Protein AF-T0TXP0-F1 (afdb_monomer)

Mean predicted aligned error: 3.38 Å

Secondary structure (DSSP, 8-state):
-EE-S---GGGTEETTEEEE---B-----SSTTHHHHHHHHHHHHHH-TT-HHHHH-HHHHS-GGGGGGHHHHHHTTTS----B---SS-----HHHHHHHHHHSHHHHHHHHH-SS--TTT---THHHHHHHHHTT--EE--TTSEEEEEGGGGGGHHHHHT-TT--EEEEE--TT--HHHHHHHHHHHHHH--SPPTT--

pLDDT: mean 95.61, std 3.49, range [66.69, 98.44]

Foldseek 3Di:
DDQLADDDVVLQDDPNFGADQLFADAQDPPDLLSLQQVLLVVLVCVPQFDLVLCVVCVCQQCDCLAPPSSVRCVVCVPDTRRGGDDQPWDHRADPVLVVVCCVVVVVLVVVQVPDPDDDSNRHYDPVSRVVNCSSVNRHGHHHSQQAHEDELVVLVCVVVNSPDNNHRIYHHDYDPPDDVVSVVSNVVVCCVSPVDDDPVRD

Structure (mmCIF, N/CA/C/O backbone):
data_AF-T0TXP0-F1
#
_entry.id   AF-T0TXP0-F1
#
loop_
_atom_site.group_PDB
_atom_site.id
_atom_site.type_symbol
_atom_site.label_atom_id
_atom_site.label_alt_id
_atom_site.label_comp_id
_atom_site.label_asym_id
_atom_site.label_entity_id
_atom_site.label_seq_id
_atom_site.pdbx_PDB_ins_code
_atom_site.Cartn_x
_atom_site.Cartn_y
_atom_site.Cartn_z
_atom_site.occupancy
_atom_site.B_iso_or_equiv
_atom_site.auth_seq_id
_atom_site.auth_comp_id
_atom_site.auth_asym_id
_atom_site.auth_atom_id
_atom_site.pdbx_PDB_model_num
ATOM 1 N N . MET A 1 1 ? 3.645 -6.540 -11.505 1.00 88.25 1 MET A N 1
ATOM 2 C CA . MET A 1 1 ? 4.472 -6.287 -10.296 1.00 88.25 1 MET A CA 1
ATOM 3 C C . MET A 1 1 ? 5.549 -7.357 -10.229 1.00 88.25 1 MET A C 1
ATOM 5 O O . MET A 1 1 ? 5.265 -8.477 -10.617 1.00 88.25 1 MET A O 1
ATOM 9 N N . TYR A 1 2 ? 6.747 -7.028 -9.750 1.00 90.94 2 TYR A N 1
ATOM 10 C CA . TYR A 1 2 ? 7.938 -7.872 -9.836 1.00 90.94 2 TYR A CA 1
ATOM 11 C C . TYR A 1 2 ? 8.711 -7.878 -8.515 1.00 90.94 2 TYR A C 1
ATOM 13 O O . TYR A 1 2 ? 8.876 -6.832 -7.877 1.00 90.94 2 TYR A O 1
ATOM 21 N N . LEU A 1 3 ? 9.212 -9.054 -8.137 1.00 93.25 3 LEU A N 1
ATOM 22 C CA . LEU A 1 3 ? 10.261 -9.214 -7.134 1.00 93.25 3 LEU A CA 1
ATOM 23 C C . LEU A 1 3 ? 11.603 -9.062 -7.847 1.00 93.25 3 LEU A C 1
ATOM 25 O O . LEU A 1 3 ? 11.976 -9.907 -8.651 1.00 93.25 3 LEU A O 1
ATOM 29 N N . ILE A 1 4 ? 12.308 -7.963 -7.589 1.00 94.31 4 ILE A N 1
ATOM 30 C CA . ILE A 1 4 ? 13.554 -7.633 -8.297 1.00 94.31 4 ILE A CA 1
ATOM 31 C C . ILE A 1 4 ? 14.822 -7.960 -7.500 1.00 94.31 4 ILE A C 1
ATOM 33 O O . ILE A 1 4 ? 15.932 -7.821 -8.015 1.00 94.31 4 ILE A O 1
ATOM 37 N N . GLN A 1 5 ? 14.648 -8.392 -6.250 1.00 94.38 5 GLN A N 1
ATOM 38 C CA . GLN A 1 5 ? 15.678 -8.856 -5.321 1.00 94.38 5 GLN A CA 1
ATOM 39 C C . GLN A 1 5 ? 15.096 -9.977 -4.452 1.00 94.38 5 GLN A C 1
ATOM 41 O O . GLN A 1 5 ? 13.878 -10.029 -4.261 1.00 94.38 5 GLN A O 1
ATOM 46 N N . ASP A 1 6 ? 15.958 -10.796 -3.851 1.00 93.00 6 ASP A N 1
ATOM 47 C CA . ASP A 1 6 ? 15.528 -11.858 -2.940 1.00 93.00 6 ASP A CA 1
ATOM 48 C C . ASP A 1 6 ? 14.794 -11.306 -1.713 1.00 93.00 6 ASP A C 1
ATOM 50 O O . ASP A 1 6 ? 15.241 -10.370 -1.025 1.00 93.00 6 ASP A O 1
ATOM 54 N N . VAL A 1 7 ? 13.663 -11.935 -1.411 1.00 95.12 7 VAL A N 1
ATOM 55 C CA . VAL A 1 7 ? 12.810 -11.607 -0.271 1.00 95.12 7 VAL A CA 1
ATOM 56 C C . VAL A 1 7 ? 12.721 -12.770 0.707 1.00 95.12 7 VAL A C 1
ATOM 58 O O . VAL A 1 7 ? 12.840 -13.934 0.338 1.00 95.12 7 VAL A O 1
ATOM 61 N N . LYS A 1 8 ? 12.478 -12.440 1.972 1.00 95.56 8 LYS A N 1
ATOM 62 C CA . LYS A 1 8 ? 12.162 -13.382 3.047 1.00 95.56 8 LYS A CA 1
ATOM 63 C C . LYS A 1 8 ? 10.767 -13.073 3.596 1.00 95.56 8 LYS A C 1
ATOM 65 O O . LYS A 1 8 ? 10.332 -11.926 3.491 1.00 95.56 8 LYS A O 1
ATOM 70 N N . PRO A 1 9 ? 10.082 -14.030 4.244 1.00 95.25 9 PRO A N 1
ATOM 71 C CA . PRO A 1 9 ? 8.817 -13.757 4.933 1.00 95.25 9 PRO A CA 1
ATOM 72 C C . PRO A 1 9 ? 8.882 -12.525 5.858 1.00 95.25 9 PRO A C 1
ATOM 74 O O . PRO A 1 9 ? 7.975 -11.693 5.837 1.00 95.25 9 PRO A O 1
ATOM 77 N N . ASP A 1 10 ? 10.011 -12.333 6.549 1.00 95.81 10 ASP A N 1
ATOM 78 C CA . ASP A 1 10 ? 10.261 -11.214 7.472 1.00 95.81 10 ASP A CA 1
ATOM 79 C C . ASP A 1 10 ? 10.350 -9.822 6.816 1.00 95.81 10 ASP A C 1
ATOM 81 O O . ASP A 1 10 ? 10.250 -8.776 7.478 1.00 95.81 10 ASP A O 1
ATOM 85 N N . ASP A 1 11 ? 10.517 -9.781 5.490 1.00 95.75 11 ASP A N 1
ATOM 86 C CA . ASP A 1 11 ? 10.399 -8.544 4.721 1.00 95.75 11 ASP A CA 1
ATOM 87 C C . ASP A 1 11 ? 8.942 -8.052 4.656 1.00 95.75 11 ASP A C 1
ATOM 89 O O . ASP A 1 11 ? 8.703 -6.855 4.492 1.00 95.75 11 ASP A O 1
ATOM 93 N N . PHE A 1 12 ? 7.973 -8.953 4.840 1.00 97.12 12 PHE A N 1
ATOM 94 C CA . PHE A 1 12 ? 6.538 -8.681 4.750 1.00 97.12 12 PHE A CA 1
ATOM 95 C C . PHE A 1 12 ? 5.819 -8.780 6.097 1.00 97.12 12 PHE A C 1
ATOM 97 O O . PHE A 1 12 ? 4.892 -8.006 6.330 1.00 97.12 12 PHE A O 1
ATOM 104 N N . PHE A 1 13 ? 6.239 -9.684 6.986 1.00 97.81 13 PHE A N 1
ATOM 105 C CA . PHE A 1 13 ? 5.592 -9.937 8.276 1.00 97.81 13 PHE A CA 1
ATOM 106 C C . PHE A 1 13 ? 6.613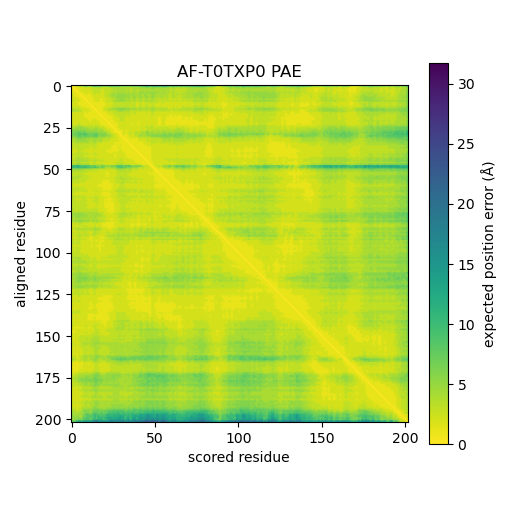 -10.080 9.403 1.00 97.81 13 PHE A C 1
ATOM 108 O O . PHE A 1 13 ? 7.579 -10.801 9.255 1.00 97.81 13 PHE A O 1
ATOM 115 N N . VAL A 1 14 ? 6.395 -9.457 10.558 1.00 96.75 14 VAL A N 1
ATOM 116 C CA . VAL A 1 14 ? 7.239 -9.647 11.752 1.00 96.75 14 VAL A CA 1
ATOM 117 C C . VAL A 1 14 ? 6.336 -10.015 12.915 1.00 96.75 14 VAL A C 1
ATOM 119 O O . VAL A 1 14 ? 5.387 -9.287 13.200 1.00 96.75 14 VAL A O 1
ATOM 122 N N . ASN A 1 15 ? 6.611 -11.146 13.571 1.00 95.19 15 ASN A N 1
ATOM 123 C CA . ASN A 1 15 ? 5.790 -11.684 14.666 1.00 95.19 15 ASN A CA 1
ATOM 124 C C . ASN A 1 15 ? 4.3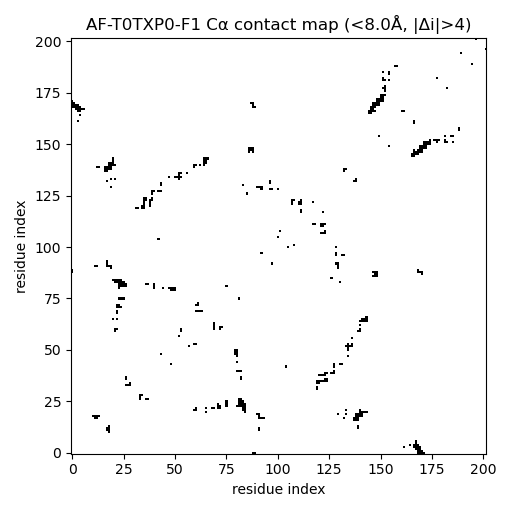02 -11.789 14.283 1.00 95.19 15 ASN A C 1
ATOM 126 O O . ASN A 1 15 ? 3.413 -11.378 15.024 1.00 95.19 15 ASN A O 1
ATOM 130 N N . GLY A 1 16 ? 4.037 -12.259 13.061 1.00 95.38 16 GLY A N 1
ATOM 131 C CA . GLY A 1 16 ? 2.687 -12.371 12.514 1.00 95.38 16 GLY A CA 1
ATOM 132 C C . GLY A 1 16 ? 2.027 -11.042 12.140 1.00 95.38 16 GLY A C 1
ATOM 133 O O . GLY A 1 16 ? 0.893 -11.077 11.680 1.00 95.38 16 GLY A O 1
ATOM 134 N N . GLN A 1 17 ? 2.686 -9.885 12.295 1.00 97.56 17 GLN A N 1
ATOM 135 C CA . GLN A 1 17 ? 2.148 -8.570 11.925 1.00 97.56 17 GLN A CA 1
ATOM 136 C C . GLN A 1 17 ? 2.669 -8.104 10.559 1.00 97.56 17 GLN A C 1
ATOM 138 O O . GLN A 1 17 ? 3.879 -8.156 10.334 1.00 97.56 17 GLN A O 1
ATOM 143 N N . PRO A 1 18 ? 1.809 -7.602 9.656 1.00 98.06 18 PRO A N 1
ATOM 144 C CA . PRO A 1 18 ? 2.228 -7.083 8.361 1.00 98.06 18 PRO A CA 1
ATOM 145 C C . PRO A 1 18 ? 3.106 -5.842 8.520 1.00 98.06 18 PRO A C 1
ATOM 147 O O . PRO A 1 18 ? 2.907 -5.009 9.410 1.00 98.06 18 PRO A O 1
ATOM 150 N N . ARG A 1 19 ? 4.063 -5.681 7.610 1.00 97.62 19 ARG A N 1
ATOM 151 C CA . ARG A 1 19 ? 4.905 -4.491 7.524 1.00 97.62 19 ARG A CA 1
ATOM 152 C C . ARG A 1 19 ? 4.277 -3.478 6.580 1.00 97.62 19 ARG A C 1
ATOM 154 O O . ARG A 1 19 ? 4.268 -3.681 5.370 1.00 97.62 19 ARG A O 1
ATOM 161 N N . LEU A 1 20 ? 3.796 -2.363 7.123 1.00 97.88 20 LEU A N 1
ATOM 162 C CA . LEU A 1 20 ? 3.030 -1.354 6.382 1.00 97.88 20 LEU A CA 1
ATOM 163 C C . LEU A 1 20 ? 3.625 0.049 6.536 1.00 97.88 20 LEU A C 1
ATOM 165 O O . LEU A 1 20 ? 4.375 0.331 7.472 1.00 97.88 20 LEU A O 1
ATOM 169 N N . LEU A 1 21 ? 3.293 0.933 5.595 1.00 97.69 21 LEU A N 1
ATOM 170 C CA . LEU A 1 21 ? 3.553 2.366 5.709 1.00 97.69 21 LEU A CA 1
ATOM 171 C C . LEU A 1 21 ? 2.323 3.033 6.329 1.00 97.69 21 LEU A C 1
ATOM 173 O O . LEU A 1 21 ? 1.339 3.277 5.638 1.00 97.69 21 LEU A O 1
ATOM 177 N N . ALA A 1 22 ? 2.380 3.349 7.621 1.00 97.88 22 ALA A N 1
ATOM 178 C CA . ALA A 1 22 ? 1.335 4.128 8.283 1.00 97.88 22 ALA A CA 1
ATOM 179 C C . ALA A 1 22 ? 1.527 5.624 8.006 1.00 97.88 22 ALA A C 1
ATOM 181 O O . ALA A 1 22 ? 1.926 6.390 8.883 1.00 97.88 22 ALA A O 1
ATOM 182 N N . VAL A 1 23 ? 1.316 6.014 6.748 1.00 98.19 23 VAL A N 1
ATOM 183 C CA . VAL A 1 23 ? 1.457 7.386 6.253 1.00 98.19 23 VAL A CA 1
ATOM 184 C C . VAL A 1 23 ? 0.094 7.874 5.782 1.00 98.19 23 VAL A C 1
ATOM 186 O O . VAL A 1 23 ? -0.426 7.351 4.799 1.00 98.19 23 VAL A O 1
ATOM 189 N N . TYR A 1 24 ? -0.470 8.869 6.459 1.00 98.00 24 TYR A N 1
ATOM 190 C CA . TYR A 1 24 ? -1.709 9.512 6.045 1.00 98.00 24 TYR A CA 1
ATOM 191 C C . TYR A 1 24 ? -1.539 10.239 4.715 1.00 98.00 24 TYR A C 1
ATOM 193 O O . TYR A 1 24 ? -0.471 10.764 4.388 1.00 98.00 24 TYR A O 1
ATOM 201 N N . GLU A 1 25 ? -2.634 10.306 3.975 1.00 96.69 25 GLU A N 1
ATOM 202 C CA . GLU A 1 25 ? -2.745 11.044 2.727 1.00 96.69 25 GLU A CA 1
ATOM 203 C C . GLU A 1 25 ? -4.065 11.810 2.721 1.00 96.69 25 GLU A C 1
ATOM 205 O O . GLU A 1 25 ? -5.079 11.306 3.209 1.00 96.69 25 GLU A O 1
ATOM 210 N N . ALA A 1 26 ? -4.058 13.027 2.182 1.00 95.31 26 ALA A N 1
ATOM 211 C CA . ALA A 1 26 ? -5.294 13.731 1.873 1.00 95.31 26 ALA A CA 1
ATOM 212 C C . ALA A 1 26 ? -5.832 13.202 0.540 1.00 95.31 26 ALA A C 1
ATOM 214 O O . ALA A 1 26 ? -5.109 13.193 -0.458 1.00 95.31 26 ALA A O 1
ATOM 215 N N . LEU A 1 27 ? -7.088 12.755 0.507 1.00 94.19 27 LEU A N 1
ATOM 216 C CA . LEU A 1 27 ? -7.698 12.312 -0.743 1.00 94.19 27 LEU A CA 1
ATOM 217 C C . LEU A 1 27 ? -7.879 13.492 -1.699 1.00 94.19 27 LEU A C 1
ATOM 219 O O . LEU A 1 27 ? -8.533 14.480 -1.375 1.00 94.19 27 LEU A O 1
ATOM 223 N N . VAL A 1 28 ? -7.305 13.355 -2.894 1.00 93.94 28 VAL A N 1
ATOM 224 C CA . VAL A 1 28 ? -7.416 14.326 -3.984 1.00 93.94 28 VAL A CA 1
ATOM 225 C C . VAL A 1 28 ? -8.243 13.699 -5.115 1.00 93.94 28 VAL A C 1
ATOM 227 O O . VAL A 1 28 ? -7.938 12.575 -5.535 1.00 93.94 28 VAL A O 1
ATOM 230 N N . PRO A 1 29 ? -9.282 14.379 -5.632 1.00 93.38 29 PRO A N 1
ATOM 231 C CA . PRO A 1 29 ? -10.162 13.848 -6.673 1.00 93.38 29 PRO A CA 1
ATOM 232 C C . PRO A 1 29 ? -9.541 13.999 -8.073 1.00 93.38 29 PRO A C 1
ATOM 234 O O . PRO A 1 29 ? -10.039 14.739 -8.912 1.00 93.38 29 PRO A O 1
ATOM 237 N N . TRP A 1 30 ? -8.425 13.316 -8.330 1.00 90.62 30 TRP A N 1
ATOM 238 C CA . TRP A 1 30 ? -7.725 13.367 -9.623 1.00 90.62 30 TRP A CA 1
ATOM 239 C C . TRP A 1 30 ? -8.323 12.428 -10.683 1.00 90.62 30 TRP A C 1
ATOM 241 O O . TRP A 1 30 ? -8.025 12.570 -11.865 1.00 90.62 30 TRP A O 1
ATOM 251 N N . SER A 1 31 ? -9.157 11.464 -10.288 1.00 91.94 31 SER A N 1
ATOM 252 C CA . SER A 1 31 ? -9.937 10.629 -11.209 1.00 91.94 31 SER A CA 1
ATOM 253 C C . SER A 1 31 ? -11.150 10.016 -10.508 1.00 91.94 31 SER A C 1
ATOM 255 O O . SER A 1 31 ? -11.244 10.034 -9.278 1.00 91.94 31 SER A O 1
ATOM 257 N N . SER A 1 32 ? -12.044 9.380 -11.273 1.00 93.12 32 SER A N 1
ATOM 258 C CA . SER A 1 32 ? -13.122 8.548 -10.715 1.00 93.12 32 SER A CA 1
ATOM 259 C C . SER A 1 32 ? -12.596 7.459 -9.778 1.00 93.12 32 SER A C 1
ATOM 261 O O . SER A 1 32 ? -13.277 7.097 -8.823 1.00 93.12 32 SER A O 1
ATOM 263 N N . PHE A 1 33 ? -11.366 6.974 -9.988 1.00 92.81 33 PHE A N 1
ATOM 264 C CA . PHE A 1 33 ? -10.753 5.972 -9.119 1.00 92.81 33 PHE A CA 1
ATOM 265 C C . PHE A 1 33 ? -10.512 6.487 -7.695 1.00 92.81 33 PHE A C 1
ATOM 267 O O . PHE A 1 33 ? -10.592 5.701 -6.753 1.00 92.81 33 PHE A O 1
ATOM 274 N N . SER A 1 34 ? -10.307 7.796 -7.501 1.00 94.75 34 SER A N 1
ATOM 275 C CA . SER A 1 34 ? -10.179 8.382 -6.160 1.00 94.75 34 SER A CA 1
ATOM 276 C C . SER A 1 34 ? -11.407 8.127 -5.278 1.00 94.75 34 SER A C 1
ATOM 278 O O . SER A 1 34 ? -11.262 8.054 -4.059 1.00 94.75 34 SER A O 1
ATOM 280 N N . LYS A 1 35 ? -12.597 7.933 -5.868 1.00 96.62 35 LYS A N 1
ATOM 281 C CA . LYS A 1 35 ? -13.819 7.591 -5.124 1.00 96.62 35 LYS A CA 1
ATOM 282 C C . LYS A 1 35 ? -13.714 6.237 -4.416 1.00 96.62 35 LYS A C 1
ATOM 284 O O . LYS A 1 35 ? -14.143 6.114 -3.283 1.00 96.62 35 LYS A O 1
ATOM 289 N N . VAL A 1 36 ? -13.025 5.261 -5.003 1.00 97.06 36 VAL A N 1
ATOM 290 C CA . VAL A 1 36 ? -12.810 3.940 -4.378 1.00 97.06 36 VAL A CA 1
ATOM 291 C C . VAL A 1 36 ? -11.989 4.075 -3.093 1.00 97.06 36 VAL A C 1
ATOM 293 O O . VAL A 1 36 ? -12.243 3.403 -2.095 1.00 97.06 36 VAL A O 1
ATOM 296 N N . TYR A 1 37 ? -11.001 4.974 -3.083 1.00 97.19 37 TYR A N 1
ATOM 297 C CA . TYR A 1 37 ? -10.257 5.273 -1.861 1.00 97.19 37 TYR A CA 1
ATOM 298 C C . TYR A 1 37 ? -11.115 5.996 -0.825 1.00 97.19 37 TYR A C 1
ATOM 300 O O . TYR A 1 37 ? -10.956 5.736 0.365 1.00 97.19 37 TYR A O 1
ATOM 308 N N . PHE A 1 38 ? -12.026 6.867 -1.263 1.00 97.25 38 PHE A N 1
ATOM 309 C CA . PHE A 1 38 ? -13.004 7.491 -0.378 1.00 97.25 38 PHE A CA 1
ATOM 310 C C . PHE A 1 38 ? -13.926 6.446 0.265 1.00 97.25 38 PHE A C 1
ATOM 312 O O . PHE A 1 38 ? -14.016 6.425 1.488 1.00 97.25 38 PHE A O 1
ATOM 319 N N . ASN A 1 39 ? -14.484 5.514 -0.514 1.00 98.00 39 ASN A N 1
ATOM 320 C CA . ASN A 1 39 ? -15.336 4.426 -0.014 1.00 98.00 39 ASN A CA 1
ATOM 321 C C . ASN A 1 39 ? -14.603 3.579 1.043 1.00 98.00 39 ASN A C 1
ATOM 323 O O . ASN A 1 39 ? -15.145 3.275 2.104 1.00 98.00 39 ASN A O 1
ATOM 327 N N . ASN A 1 40 ? -13.322 3.260 0.813 1.00 98.06 40 ASN A N 1
ATOM 328 C CA . ASN A 1 40 ? -12.498 2.586 1.823 1.00 98.06 40 ASN A CA 1
ATOM 329 C C . ASN A 1 40 ? -12.386 3.404 3.123 1.00 98.06 40 ASN A C 1
ATOM 331 O O . ASN A 1 40 ? -12.458 2.849 4.218 1.00 98.06 40 ASN A O 1
ATOM 335 N N . VAL A 1 41 ? -12.152 4.716 3.021 1.00 97.12 41 VAL A N 1
ATOM 336 C CA . VAL A 1 41 ? -12.022 5.594 4.194 1.00 97.12 41 VAL A CA 1
ATOM 337 C C . VAL A 1 41 ? -13.356 5.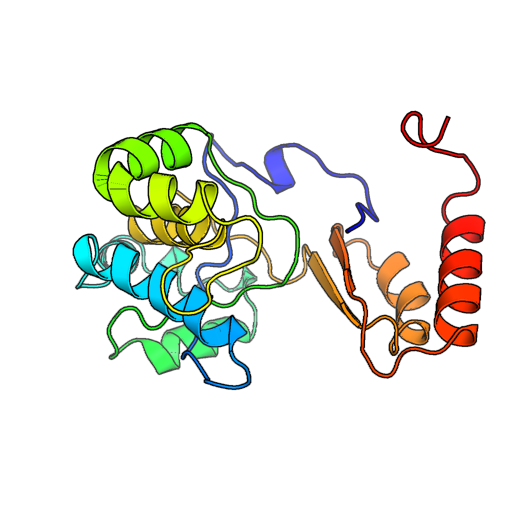741 4.920 1.00 97.12 41 VAL A C 1
ATOM 339 O O . VAL A 1 41 ? -13.356 5.774 6.146 1.00 97.12 41 VAL A O 1
ATOM 342 N N . GLU A 1 42 ? -14.478 5.765 4.206 1.00 96.94 42 GLU A N 1
ATOM 343 C CA . GLU A 1 42 ? -15.817 5.795 4.794 1.00 96.94 42 GLU A CA 1
ATOM 344 C C . GLU A 1 42 ? -16.085 4.549 5.646 1.00 96.94 42 GLU A C 1
ATOM 346 O O . GLU A 1 42 ? -16.468 4.671 6.812 1.00 96.94 42 GLU A O 1
ATOM 351 N N . VAL A 1 43 ? -15.796 3.352 5.118 1.00 97.69 43 VAL A N 1
ATOM 352 C CA . VAL A 1 43 ? -15.855 2.101 5.894 1.00 97.69 43 VAL A CA 1
ATOM 353 C C . VAL A 1 43 ? -14.961 2.202 7.127 1.00 97.69 43 VAL A C 1
ATOM 355 O O . VAL A 1 43 ? -15.407 1.975 8.246 1.00 97.69 43 VAL A O 1
ATOM 358 N N . LEU A 1 44 ? -13.704 2.605 6.949 1.00 97.00 44 LEU A N 1
ATOM 359 C CA . LEU A 1 44 ? -12.748 2.720 8.047 1.00 97.00 44 LEU A CA 1
ATOM 360 C C . LEU A 1 44 ? -13.214 3.707 9.133 1.00 97.00 44 LEU A C 1
ATOM 362 O O . LEU A 1 44 ? -13.030 3.455 10.324 1.00 97.00 44 LEU A O 1
ATOM 366 N N . TYR A 1 45 ? -13.835 4.821 8.740 1.00 95.31 45 TYR A N 1
ATOM 367 C CA . TYR A 1 45 ? -14.285 5.867 9.654 1.00 95.31 45 TYR A CA 1
ATOM 368 C C . TYR A 1 45 ? -15.410 5.401 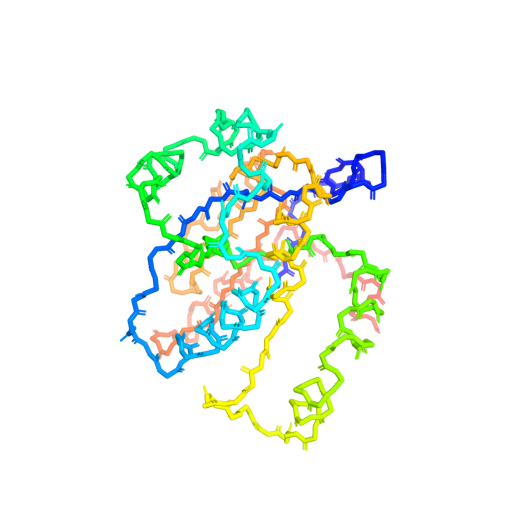10.584 1.00 95.31 45 TYR A C 1
ATOM 370 O O . TYR A 1 45 ? -15.437 5.820 11.745 1.00 95.31 45 TYR A O 1
ATOM 378 N N . ARG A 1 46 ? -16.277 4.487 10.118 1.00 95.75 46 ARG A N 1
ATOM 379 C CA . ARG A 1 46 ? -17.333 3.860 10.936 1.00 95.75 46 ARG A CA 1
ATOM 380 C C . ARG A 1 46 ? -16.773 3.105 12.147 1.00 95.75 46 ARG A C 1
ATOM 382 O O . ARG A 1 46 ? -17.424 3.064 13.187 1.00 95.75 46 ARG A O 1
ATOM 389 N N . HIS A 1 47 ? -15.543 2.596 12.048 1.00 96.75 47 HIS A N 1
ATOM 390 C CA . HIS A 1 47 ? -14.890 1.805 13.101 1.00 96.75 47 HIS A CA 1
ATOM 391 C C . HIS A 1 47 ? -13.776 2.562 13.848 1.00 96.75 47 HIS A C 1
ATOM 393 O O . HIS A 1 47 ? -13.501 2.269 15.012 1.00 96.75 47 HIS A O 1
ATOM 399 N N . PHE A 1 48 ? -13.143 3.568 13.224 1.00 95.56 48 PHE A N 1
ATOM 400 C CA . PHE A 1 48 ? -11.935 4.228 13.751 1.00 95.56 48 PHE A CA 1
ATOM 401 C C . PHE A 1 48 ? -11.969 5.767 13.714 1.00 95.56 48 PHE A C 1
ATOM 403 O O . PHE A 1 48 ? -11.011 6.425 13.320 1.00 95.56 48 PHE A O 1
ATOM 410 N N . SER A 1 49 ? -13.019 6.411 14.211 1.00 85.62 49 SER A N 1
ATOM 411 C CA . SER A 1 49 ? -13.213 7.870 14.066 1.00 85.62 49 SER A CA 1
ATOM 412 C C . SER A 1 49 ? -12.184 8.805 14.748 1.00 85.62 49 SER A C 1
ATOM 414 O O . SER A 1 49 ? -12.273 10.029 14.609 1.00 85.62 49 SER A O 1
ATOM 416 N N . ASN A 1 50 ? -11.207 8.294 15.510 1.00 89.69 50 ASN A N 1
ATOM 417 C CA . ASN A 1 50 ? -10.396 9.099 16.443 1.00 89.69 50 ASN A CA 1
ATOM 418 C C . ASN A 1 50 ? -8.874 8.853 16.419 1.00 89.69 50 ASN A C 1
ATOM 420 O O . ASN A 1 50 ? -8.194 9.280 17.363 1.00 89.69 50 ASN A O 1
ATOM 424 N N . LYS A 1 51 ? -8.331 8.194 15.379 1.00 94.00 51 LYS A N 1
ATOM 425 C CA . LYS A 1 51 ? -6.890 7.863 15.255 1.00 94.00 51 LYS A CA 1
ATOM 426 C C . LYS A 1 51 ? -6.327 7.198 16.521 1.00 94.00 51 LYS A C 1
ATOM 428 O O . LYS A 1 51 ? -5.260 7.560 17.026 1.00 94.00 51 LYS A O 1
ATOM 433 N N . LYS A 1 52 ? -7.084 6.257 17.098 1.00 96.25 52 LYS A N 1
ATOM 434 C CA . LYS A 1 52 ? -6.744 5.609 18.376 1.00 96.25 52 LYS A CA 1
ATOM 435 C C . LYS A 1 52 ? -5.393 4.891 18.291 1.00 96.25 52 LYS A C 1
ATOM 437 O O . LYS A 1 52 ? -4.582 5.054 19.200 1.00 96.25 52 LYS A O 1
ATOM 442 N N . ALA A 1 53 ? -5.121 4.191 17.187 1.00 97.38 53 ALA A N 1
ATOM 443 C CA . ALA A 1 53 ? -3.842 3.518 16.966 1.00 97.38 53 ALA A CA 1
ATOM 444 C C . ALA A 1 53 ? -2.650 4.481 17.010 1.00 97.38 53 ALA A C 1
ATOM 446 O O . ALA A 1 53 ? -1.650 4.185 17.662 1.00 97.38 53 ALA A O 1
ATOM 447 N N . LEU A 1 54 ? -2.764 5.660 16.389 1.00 97.38 54 LEU A N 1
ATOM 448 C CA . LEU A 1 54 ? -1.701 6.664 16.443 1.00 97.38 54 LEU A CA 1
ATOM 449 C C . LEU A 1 54 ? -1.450 7.146 17.868 1.00 97.38 54 LEU A C 1
ATOM 451 O O . LEU A 1 54 ? -0.297 7.225 18.281 1.00 97.38 54 LEU A O 1
ATOM 455 N N . LYS A 1 55 ? -2.510 7.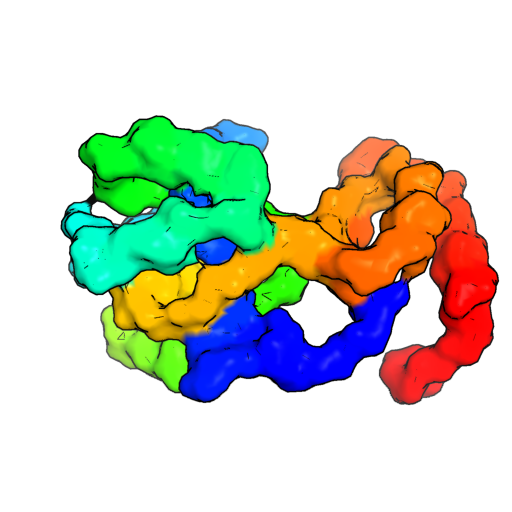432 18.632 1.00 96.00 55 LYS A N 1
ATOM 456 C CA . LYS A 1 55 ? -2.383 7.877 20.030 1.00 96.00 55 LYS A CA 1
ATOM 457 C C . LYS A 1 55 ? -1.736 6.809 20.916 1.00 96.00 55 LYS A C 1
ATOM 459 O O . LYS A 1 55 ? -0.944 7.140 21.789 1.00 96.00 55 LYS A O 1
ATOM 464 N N . GLN A 1 56 ? -2.051 5.537 20.678 1.00 97.75 56 GLN A N 1
ATOM 465 C CA . GLN A 1 56 ? -1.500 4.406 21.429 1.00 97.75 56 GLN A CA 1
ATOM 466 C C . GLN A 1 56 ? -0.083 4.018 20.995 1.00 97.75 56 GLN A C 1
ATOM 468 O O . GLN A 1 56 ? 0.642 3.370 21.745 1.00 97.75 56 GLN A O 1
ATOM 473 N N . SER A 1 57 ? 0.321 4.335 19.766 1.00 97.81 57 SER A N 1
ATOM 474 C CA . SER A 1 57 ? 1.609 3.910 19.207 1.00 97.81 57 SER A CA 1
ATOM 475 C C . SER A 1 57 ? 2.211 4.972 18.280 1.00 97.81 57 SER A C 1
ATOM 477 O O . SER A 1 57 ? 2.465 4.693 17.104 1.00 97.81 57 SER A O 1
ATOM 479 N N . PRO A 1 58 ? 2.506 6.186 18.786 1.00 97.75 58 PRO A N 1
ATOM 480 C CA . PRO A 1 58 ? 2.930 7.315 17.955 1.00 97.75 58 PRO A CA 1
ATOM 481 C C . PRO A 1 58 ? 4.214 7.020 17.170 1.00 97.75 58 PRO A C 1
ATOM 483 O O . PRO A 1 58 ? 4.314 7.370 15.997 1.00 97.75 58 PRO A O 1
ATOM 486 N N . PHE A 1 59 ? 5.163 6.281 17.750 1.00 98.06 59 PHE A N 1
ATOM 487 C CA . PHE A 1 59 ? 6.422 5.915 17.088 1.00 98.06 59 PHE A CA 1
ATOM 488 C C . PHE A 1 59 ? 6.257 4.975 15.879 1.00 98.06 59 PHE A C 1
ATOM 490 O O . PHE A 1 59 ? 7.172 4.855 15.056 1.00 98.06 59 PHE A O 1
ATOM 497 N N . LYS A 1 60 ? 5.094 4.320 15.727 1.00 98.25 60 LYS A N 1
ATOM 498 C CA . LYS A 1 60 ? 4.769 3.577 14.501 1.00 98.25 60 LYS A CA 1
ATOM 499 C C . LYS A 1 60 ? 4.328 4.497 13.361 1.00 98.25 60 LYS A C 1
ATOM 501 O O . LYS A 1 60 ? 4.549 4.156 12.203 1.00 98.25 60 LYS A O 1
ATOM 506 N N . PHE A 1 61 ? 3.743 5.654 13.663 1.00 98.38 61 PHE A N 1
ATOM 507 C CA . PHE A 1 61 ? 3.284 6.629 12.668 1.00 98.38 61 PHE A CA 1
ATOM 508 C C . PHE A 1 61 ? 4.375 7.667 12.365 1.00 98.38 61 PHE A C 1
ATOM 510 O O . PHE A 1 61 ? 4.626 7.994 11.209 1.00 98.38 61 PHE A O 1
ATOM 517 N N . PHE A 1 62 ? 5.117 8.128 13.368 1.00 98.12 62 PHE A N 1
ATOM 518 C CA . PHE A 1 62 ? 6.243 9.052 13.198 1.00 98.12 62 PHE A CA 1
ATOM 519 C C . PHE A 1 62 ? 7.569 8.288 13.090 1.00 98.12 62 PHE A C 1
ATOM 521 O O . PHE A 1 62 ? 8.472 8.444 13.908 1.00 98.12 62 PHE A O 1
ATOM 528 N N . ASN A 1 63 ? 7.667 7.403 12.092 1.00 98.12 63 ASN A N 1
ATOM 529 C CA . ASN A 1 63 ? 8.799 6.492 11.946 1.00 98.12 63 ASN A CA 1
ATOM 530 C C . ASN A 1 63 ? 9.778 6.930 10.846 1.00 98.12 63 ASN A C 1
ATOM 532 O O . ASN A 1 63 ? 9.399 7.077 9.683 1.00 98.12 63 ASN A O 1
ATOM 536 N N . PHE A 1 64 ? 11.069 7.039 11.172 1.00 97.44 64 PHE A N 1
ATOM 537 C CA . PHE A 1 64 ? 12.112 7.454 10.223 1.00 97.44 64 PHE A CA 1
ATOM 538 C C . PHE A 1 64 ? 12.217 6.554 8.977 1.00 97.44 64 PHE A C 1
ATOM 540 O O . PHE A 1 64 ? 12.665 7.010 7.923 1.00 97.44 64 PHE A O 1
ATOM 547 N N . LYS A 1 65 ? 11.768 5.289 9.048 1.00 97.12 65 LYS A N 1
ATOM 548 C CA . LYS A 1 65 ? 11.755 4.363 7.900 1.00 97.12 65 LYS A CA 1
ATOM 549 C C . LYS A 1 65 ? 10.876 4.855 6.743 1.00 97.12 65 LYS A C 1
ATOM 551 O O . LYS A 1 65 ? 11.094 4.435 5.600 1.00 97.12 65 LYS A O 1
ATOM 556 N N . TYR A 1 66 ? 9.928 5.756 7.009 1.00 98.00 66 TYR A N 1
ATOM 557 C CA . TYR A 1 66 ? 9.085 6.392 5.993 1.00 98.00 66 TYR A CA 1
ATOM 558 C C . TYR A 1 66 ? 9.807 7.551 5.273 1.00 98.00 66 TYR A C 1
ATOM 560 O O . TYR A 1 66 ? 9.361 8.014 4.221 1.00 98.00 66 TYR A O 1
ATOM 568 N N . GLY A 1 67 ? 10.962 8.003 5.779 1.00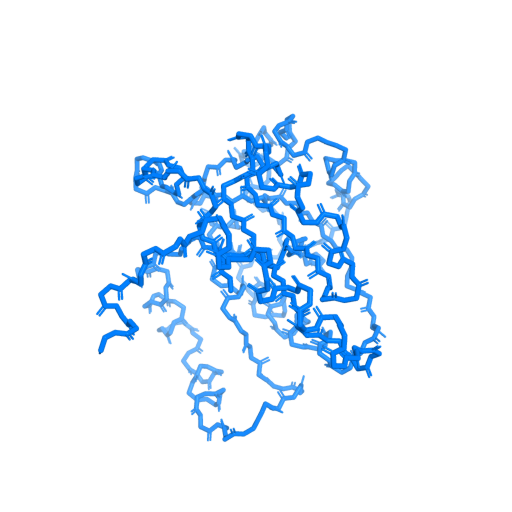 97.12 67 GLY A N 1
ATOM 569 C CA . GLY A 1 67 ? 11.707 9.152 5.261 1.00 97.12 67 GLY A CA 1
ATOM 570 C C . GLY A 1 67 ? 10.860 10.427 5.252 1.00 97.12 67 GLY A C 1
ATOM 571 O O . GLY A 1 67 ? 10.070 10.655 6.161 1.00 97.12 67 GLY A O 1
ATOM 572 N N . GLN A 1 68 ? 10.966 11.234 4.192 1.00 97.06 68 GLN A N 1
ATOM 573 C CA . GLN A 1 68 ? 10.206 12.490 4.064 1.00 97.06 68 GLN A CA 1
ATOM 574 C C . GLN A 1 68 ? 8.675 12.328 4.116 1.00 97.06 68 GLN A C 1
ATOM 576 O O . GLN A 1 68 ? 7.970 13.304 4.339 1.00 97.06 68 GLN A O 1
ATOM 581 N N . LEU A 1 69 ? 8.144 11.111 3.938 1.00 97.62 69 LEU A N 1
ATOM 582 C CA . LEU A 1 69 ? 6.705 10.863 4.043 1.00 97.62 69 LEU A CA 1
ATOM 583 C C . LEU A 1 69 ? 6.172 11.068 5.470 1.00 97.62 69 LEU A C 1
ATOM 585 O O . LEU A 1 69 ? 4.987 11.339 5.623 1.00 97.62 69 LEU A O 1
ATOM 589 N N . VAL A 1 70 ? 7.030 11.028 6.502 1.00 97.88 70 VAL A N 1
ATOM 590 C CA . VAL A 1 70 ? 6.638 11.384 7.882 1.00 97.88 70 VAL A CA 1
ATOM 591 C C . VAL A 1 70 ? 6.047 12.793 7.957 1.00 97.88 70 VAL A C 1
ATOM 593 O O . VAL A 1 70 ? 5.150 13.029 8.762 1.00 97.88 70 VAL A O 1
ATOM 596 N N . LEU A 1 71 ? 6.486 13.716 7.093 1.00 97.88 71 LEU A N 1
ATOM 597 C CA . LEU A 1 71 ? 5.951 15.078 7.058 1.00 97.88 71 LEU A CA 1
ATOM 598 C C . LEU A 1 71 ? 4.443 15.092 6.785 1.00 97.88 71 LEU A C 1
ATOM 600 O O . LEU A 1 71 ? 3.740 15.916 7.359 1.00 97.88 71 LEU A O 1
ATOM 604 N N . LYS A 1 72 ? 3.918 14.139 6.001 1.00 97.75 72 LYS A N 1
ATOM 605 C CA . LYS A 1 72 ? 2.469 14.010 5.784 1.00 97.75 72 LYS A CA 1
ATOM 606 C C . LYS A 1 72 ? 1.727 13.690 7.074 1.00 97.75 72 LYS A C 1
ATOM 608 O O . LYS A 1 72 ? 0.662 14.243 7.307 1.00 97.75 72 LYS A O 1
ATOM 613 N N . ASN A 1 73 ? 2.304 12.855 7.938 1.00 97.88 73 ASN A N 1
ATOM 614 C CA . ASN A 1 73 ? 1.703 12.529 9.230 1.00 97.88 73 ASN A CA 1
ATOM 615 C C . ASN A 1 73 ? 1.700 13.716 10.183 1.00 97.88 73 ASN A C 1
ATOM 617 O O . ASN A 1 73 ? 0.736 13.875 10.921 1.00 97.88 73 ASN A O 1
ATOM 621 N N . ILE A 1 74 ? 2.757 14.532 10.161 1.00 97.44 74 ILE A N 1
ATOM 622 C CA . ILE A 1 74 ? 2.840 15.762 10.957 1.00 97.44 74 ILE A CA 1
ATOM 623 C C . ILE A 1 74 ? 1.790 16.754 10.474 1.00 97.44 74 ILE A C 1
ATOM 625 O O . ILE A 1 74 ? 1.003 17.244 11.277 1.00 97.44 74 ILE A O 1
ATOM 629 N N . LEU A 1 75 ? 1.748 16.998 9.161 1.00 97.38 75 LEU A N 1
ATOM 630 C CA . LEU A 1 75 ? 0.772 17.893 8.559 1.00 97.38 75 LEU A CA 1
ATOM 631 C C . LEU A 1 75 ? -0.634 17.399 8.863 1.00 97.38 75 LEU A C 1
ATOM 633 O O . LEU A 1 75 ? -1.382 18.122 9.479 1.00 97.38 75 LEU A O 1
ATOM 637 N N . LEU A 1 76 ? -0.978 16.148 8.570 1.00 96.94 76 LEU A N 1
ATOM 638 C CA . LEU A 1 76 ? -2.337 15.632 8.744 1.00 96.94 76 LEU A CA 1
ATOM 639 C C . LEU A 1 76 ? -2.688 15.253 10.192 1.00 96.94 76 LEU A C 1
ATOM 641 O O . LEU A 1 76 ? -3.774 14.723 10.429 1.00 96.94 76 LEU A O 1
ATOM 645 N N . PHE A 1 77 ? -1.815 15.504 11.174 1.00 95.50 77 PHE A N 1
ATOM 646 C CA . PHE A 1 77 ? -2.039 15.111 12.568 1.00 95.50 77 PHE A CA 1
ATOM 647 C C . PHE A 1 77 ? -3.343 15.681 13.165 1.00 95.50 77 PHE A C 1
ATOM 649 O O . PHE A 1 77 ? -4.099 14.880 13.722 1.00 95.50 77 PHE A O 1
ATOM 656 N N . PRO A 1 78 ? -3.679 16.981 12.994 1.00 94.81 78 PRO A N 1
ATOM 657 C CA . PRO A 1 78 ? -4.926 17.560 13.514 1.00 94.81 78 PRO A CA 1
ATOM 658 C C . PRO A 1 78 ? -6.211 17.001 12.890 1.00 94.81 78 PRO A C 1
ATOM 660 O O . PRO A 1 78 ? -7.279 17.080 13.493 1.00 94.81 78 PRO A O 1
ATOM 663 N N . TRP A 1 79 ? -6.131 16.448 11.678 1.00 94.75 79 TRP A N 1
ATOM 664 C CA . TRP A 1 79 ? -7.298 15.947 10.962 1.00 94.75 79 TRP A CA 1
ATOM 665 C C . TRP A 1 79 ? -7.754 14.588 11.499 1.00 94.75 79 TRP A C 1
ATOM 667 O O . TRP A 1 79 ? -7.025 13.870 12.189 1.00 94.75 79 TRP A O 1
ATOM 677 N N . LYS A 1 80 ? -8.968 14.186 11.120 1.00 93.75 80 LYS A N 1
ATOM 678 C CA . LYS A 1 80 ? -9.418 12.794 11.227 1.00 93.75 80 LYS A CA 1
ATOM 679 C C . LYS A 1 80 ? -8.652 11.893 10.248 1.00 93.75 80 LYS A C 1
ATOM 681 O O . LYS A 1 80 ? -7.687 12.330 9.623 1.00 93.75 80 LYS A O 1
ATOM 686 N N . ILE A 1 81 ? -9.000 10.610 10.168 1.00 94.88 81 ILE A N 1
ATOM 687 C CA . ILE A 1 81 ? -8.402 9.730 9.159 1.00 94.88 81 ILE A CA 1
ATOM 688 C C . ILE A 1 81 ? -8.844 10.227 7.784 1.00 94.88 81 ILE A C 1
ATOM 690 O O . ILE A 1 81 ? -10.033 10.239 7.488 1.00 94.88 81 ILE A O 1
ATOM 694 N N . THR A 1 82 ? -7.888 10.677 6.976 1.00 93.88 82 THR A N 1
ATOM 695 C CA . THR A 1 82 ? -8.149 11.257 5.652 1.00 93.88 82 THR A CA 1
ATOM 696 C C . THR A 1 82 ? -7.915 10.273 4.514 1.00 93.88 82 THR A C 1
ATOM 698 O O . THR A 1 82 ? -8.256 10.589 3.384 1.00 93.88 82 THR A O 1
ATOM 701 N N . GLY A 1 83 ? -7.318 9.114 4.798 1.00 95.81 83 GLY A N 1
ATOM 702 C CA . GLY A 1 83 ? -6.767 8.199 3.804 1.00 95.81 83 GLY A CA 1
ATOM 703 C C . GLY A 1 83 ? -5.293 7.914 4.066 1.00 95.81 83 GLY A C 1
ATOM 704 O O . GLY A 1 83 ? -4.709 8.401 5.037 1.00 95.81 83 GLY A O 1
ATOM 705 N N . TYR A 1 84 ? -4.696 7.105 3.197 1.00 97.38 84 TYR A N 1
ATOM 706 C CA . TYR A 1 84 ? -3.339 6.596 3.361 1.00 97.38 84 TYR A CA 1
ATOM 707 C C . TYR A 1 84 ? -2.573 6.609 2.043 1.00 97.38 84 TYR A C 1
ATOM 709 O O . TYR A 1 84 ? -3.131 6.391 0.967 1.00 97.38 84 TYR A O 1
ATOM 717 N N . TYR A 1 85 ? -1.268 6.842 2.146 1.00 96.56 85 TYR A N 1
ATOM 718 C CA . TYR A 1 85 ? -0.352 6.805 1.019 1.00 96.56 85 TYR A CA 1
ATOM 719 C C . TYR A 1 85 ? -0.219 5.371 0.498 1.00 96.56 85 TYR A C 1
ATOM 721 O O . TYR A 1 85 ? 0.342 4.496 1.163 1.00 96.56 85 TYR A O 1
ATOM 729 N N . ASN A 1 86 ? -0.690 5.146 -0.727 1.00 94.00 86 ASN A N 1
ATOM 730 C CA . ASN A 1 86 ? -0.556 3.868 -1.413 1.00 94.00 86 ASN A CA 1
ATOM 731 C C . ASN A 1 86 ? 0.665 3.903 -2.331 1.00 94.00 86 ASN A C 1
ATOM 733 O O . ASN A 1 86 ? 0.710 4.640 -3.313 1.00 94.00 86 ASN A O 1
ATOM 737 N N . GLN A 1 87 ? 1.654 3.057 -2.049 1.00 91.75 87 GLN A N 1
ATOM 738 C CA . GLN A 1 87 ? 2.881 2.992 -2.846 1.00 91.75 87 GLN A CA 1
ATOM 739 C C . GLN A 1 87 ? 2.690 2.323 -4.226 1.00 91.75 87 GLN A C 1
ATOM 741 O O . GLN A 1 87 ? 3.622 2.302 -5.029 1.00 91.75 87 GLN A O 1
ATOM 746 N N . HIS A 1 88 ? 1.495 1.789 -4.512 1.00 92.50 88 HIS A N 1
ATOM 747 C CA . HIS A 1 88 ? 1.200 0.992 -5.709 1.00 92.50 88 HIS A CA 1
ATOM 748 C C . HIS A 1 88 ? 2.168 -0.192 -5.884 1.00 92.50 88 HIS A C 1
ATOM 750 O O . HIS A 1 88 ? 2.677 -0.461 -6.967 1.00 92.50 88 HIS A O 1
ATOM 756 N N . THR A 1 89 ? 2.434 -0.904 -4.789 1.00 92.69 89 THR A N 1
ATOM 757 C CA . THR A 1 89 ? 3.254 -2.126 -4.723 1.00 92.69 89 THR A CA 1
ATOM 758 C C . THR A 1 89 ? 2.476 -3.227 -3.996 1.00 92.69 89 THR A C 1
ATOM 760 O O . THR A 1 89 ? 1.466 -2.905 -3.364 1.00 92.69 89 THR A O 1
ATOM 763 N N . PRO A 1 90 ? 2.925 -4.500 -4.026 1.00 90.75 90 PRO A N 1
ATOM 764 C CA . PRO A 1 90 ? 2.306 -5.549 -3.221 1.00 90.75 90 PRO A CA 1
ATOM 765 C C . PRO A 1 90 ? 2.247 -5.148 -1.745 1.00 90.75 90 PRO A C 1
ATOM 767 O O . PRO A 1 90 ? 3.206 -4.575 -1.217 1.00 90.75 90 PRO A O 1
ATOM 770 N N . VAL A 1 91 ? 1.129 -5.450 -1.088 1.00 91.81 91 VAL A N 1
ATOM 771 C CA . VAL A 1 91 ? 0.889 -5.113 0.318 1.00 91.81 91 VAL A CA 1
ATOM 772 C C . VAL A 1 91 ? 0.627 -6.379 1.140 1.00 91.81 91 VAL A C 1
ATOM 774 O O . VAL A 1 91 ? -0.194 -7.204 0.736 1.00 91.81 91 VAL A O 1
ATOM 777 N N . PRO A 1 92 ? 1.308 -6.570 2.285 1.00 95.38 92 PRO A N 1
ATOM 778 C CA . PRO A 1 92 ? 1.062 -7.715 3.152 1.00 95.38 92 PRO A CA 1
ATOM 779 C C . PRO A 1 92 ? -0.273 -7.565 3.889 1.00 95.38 92 PRO A C 1
ATOM 781 O O . PRO A 1 92 ? -0.525 -6.571 4.575 1.00 95.38 92 PRO A O 1
ATOM 784 N N . ILE A 1 93 ? -1.134 -8.571 3.754 1.00 95.31 93 ILE A N 1
ATOM 785 C CA . ILE A 1 93 ? -2.472 -8.606 4.348 1.00 95.31 93 ILE A CA 1
ATOM 786 C C . ILE A 1 93 ? -2.669 -9.949 5.048 1.00 95.31 93 ILE A C 1
ATOM 788 O O . ILE A 1 93 ? -2.316 -10.997 4.504 1.00 95.31 93 ILE A O 1
ATOM 792 N N . LYS A 1 94 ? -3.257 -9.934 6.249 1.00 97.50 94 LYS A N 1
ATOM 793 C CA . LYS A 1 94 ? -3.684 -11.160 6.926 1.00 97.50 94 LYS A CA 1
ATOM 794 C C . LYS A 1 94 ? -5.034 -11.630 6.397 1.00 97.50 94 LYS A C 1
ATOM 796 O O . LYS A 1 94 ? -5.983 -10.852 6.302 1.00 97.50 94 LYS A O 1
ATOM 801 N N . LYS A 1 95 ? -5.159 -12.942 6.179 1.00 97.19 95 LYS A N 1
ATOM 802 C CA . LYS A 1 95 ? -6.455 -13.582 5.899 1.00 97.19 95 LYS A CA 1
ATOM 803 C C . LYS A 1 95 ? -7.464 -13.342 7.027 1.00 97.19 95 LYS A C 1
ATOM 805 O O . LYS A 1 95 ? -8.631 -13.117 6.746 1.00 97.19 95 LYS A O 1
ATOM 810 N N . SER A 1 96 ? -7.009 -13.316 8.283 1.00 98.00 96 SER A N 1
ATOM 811 C CA . SER A 1 96 ? -7.862 -13.016 9.440 1.00 98.00 96 SER A CA 1
ATOM 812 C C . SER A 1 96 ? -8.478 -11.616 9.374 1.00 98.00 96 SER A C 1
ATOM 814 O O . SER A 1 96 ? -9.633 -11.457 9.747 1.00 98.00 96 SER A O 1
ATOM 816 N N . THR A 1 97 ? -7.749 -10.620 8.854 1.00 98.06 97 THR A N 1
ATOM 817 C CA . THR A 1 97 ? -8.290 -9.272 8.624 1.00 98.06 97 THR A CA 1
ATOM 818 C C . THR A 1 97 ? -9.390 -9.311 7.573 1.00 98.06 97 THR A C 1
ATOM 820 O O . THR A 1 97 ? -10.451 -8.750 7.798 1.00 98.06 97 THR A O 1
ATOM 823 N N . LEU A 1 98 ? -9.173 -10.002 6.449 1.00 97.81 98 LEU A N 1
ATOM 824 C CA . LEU A 1 98 ? -10.203 -10.139 5.417 1.00 97.81 98 LEU A CA 1
ATOM 825 C C . LEU A 1 98 ? -11.464 -10.821 5.959 1.00 97.81 98 LEU A C 1
ATOM 827 O O . LEU A 1 98 ? -12.550 -10.299 5.758 1.00 97.81 98 LEU A O 1
ATOM 831 N N . ILE A 1 99 ? -11.316 -11.940 6.676 1.00 98.44 99 ILE A N 1
ATOM 832 C CA . ILE A 1 99 ? -12.446 -12.663 7.282 1.00 98.44 99 ILE A CA 1
ATOM 833 C C . ILE A 1 99 ? -13.199 -11.760 8.262 1.00 98.44 99 ILE A C 1
ATOM 835 O O . ILE A 1 99 ? -14.422 -11.702 8.236 1.00 98.44 99 ILE A O 1
ATOM 839 N N . HIS A 1 100 ? -12.473 -11.031 9.111 1.00 98.31 100 HIS A N 1
ATOM 840 C CA . HIS A 1 100 ? -13.094 -10.116 10.057 1.00 98.31 100 HIS A CA 1
ATOM 841 C C . HIS A 1 100 ? -13.902 -9.027 9.345 1.00 98.31 100 HIS A C 1
ATOM 843 O O . HIS A 1 100 ? -15.065 -8.835 9.682 1.00 98.31 100 HIS A O 1
ATOM 849 N N . LEU A 1 101 ? -13.314 -8.364 8.342 1.00 97.88 101 LEU A N 1
ATOM 850 C CA . LEU A 1 101 ? -13.979 -7.294 7.595 1.00 97.88 101 LEU A CA 1
ATOM 851 C C . LEU A 1 101 ? -15.164 -7.806 6.788 1.00 97.88 101 LEU A C 1
ATOM 853 O O . LEU A 1 101 ? -16.194 -7.148 6.773 1.00 97.88 101 LEU A O 1
ATOM 857 N N . TRP A 1 102 ? -15.041 -8.986 6.180 1.00 97.88 102 TRP A N 1
ATOM 858 C CA . TRP A 1 102 ? -16.161 -9.636 5.510 1.00 97.88 102 TRP A CA 1
ATOM 859 C C . TRP A 1 102 ? -17.341 -9.820 6.465 1.00 97.88 102 TRP A C 1
ATOM 861 O O . TRP A 1 102 ? -18.468 -9.551 6.089 1.00 97.88 102 TRP A O 1
ATOM 871 N N . ASN A 1 103 ? -17.091 -10.217 7.713 1.00 98.12 103 ASN A N 1
ATOM 872 C CA . ASN A 1 103 ? -18.163 -10.448 8.680 1.00 98.12 103 ASN A CA 1
ATOM 873 C C . ASN A 1 103 ? -18.779 -9.153 9.234 1.00 98.12 103 ASN A C 1
ATOM 875 O O . ASN A 1 103 ? -19.959 -9.147 9.566 1.00 98.12 103 ASN A O 1
ATOM 879 N N . VAL A 1 104 ? -17.999 -8.074 9.391 1.00 98.06 104 VAL A N 1
ATOM 880 C CA . VAL A 1 104 ? -18.514 -6.807 9.957 1.00 98.06 104 VAL A CA 1
ATOM 881 C C . VAL A 1 104 ? -19.062 -5.838 8.907 1.00 98.06 104 VAL A C 1
ATOM 883 O O . VAL A 1 104 ? -19.773 -4.903 9.258 1.00 98.06 104 VAL A O 1
ATOM 886 N N . GLU A 1 105 ? -18.723 -6.041 7.635 1.00 97.94 105 GLU A N 1
ATOM 887 C CA . GLU A 1 105 ? -19.073 -5.179 6.499 1.00 97.94 105 GLU A CA 1
ATOM 888 C C . GLU A 1 105 ? -19.542 -6.025 5.299 1.00 97.94 105 GLU A C 1
ATOM 890 O O . GLU A 1 105 ? -19.229 -5.725 4.147 1.00 97.94 105 GLU A O 1
ATOM 895 N N . GLU A 1 106 ? -20.266 -7.120 5.556 1.00 98.06 106 GLU A N 1
ATOM 896 C CA . GLU A 1 106 ? -20.625 -8.121 4.538 1.00 98.06 106 GLU A CA 1
ATOM 897 C C . GLU A 1 106 ? -21.290 -7.501 3.308 1.00 98.06 106 GLU A C 1
ATOM 899 O O . GLU A 1 106 ? -20.878 -7.780 2.181 1.00 98.06 106 GLU A O 1
ATOM 904 N N . ASP A 1 107 ? -22.256 -6.606 3.517 1.00 97.94 107 ASP A N 1
ATOM 905 C CA . ASP A 1 107 ? -23.046 -6.004 2.443 1.00 97.94 107 ASP A CA 1
ATOM 906 C C . ASP A 1 107 ? -22.173 -5.340 1.370 1.00 97.94 107 ASP A C 1
ATOM 908 O O . ASP A 1 107 ? -22.359 -5.596 0.177 1.00 97.94 107 ASP A O 1
ATOM 912 N N . ILE A 1 108 ? -21.169 -4.545 1.765 1.00 97.62 108 ILE A N 1
ATOM 913 C CA . ILE A 1 108 ? -20.304 -3.837 0.809 1.00 97.62 108 ILE A CA 1
ATOM 914 C C . ILE A 1 108 ? -19.318 -4.785 0.112 1.00 97.62 108 ILE A C 1
ATOM 916 O O . ILE A 1 108 ? -19.001 -4.589 -1.065 1.00 97.62 108 ILE A O 1
ATOM 920 N N . PHE A 1 109 ? -18.873 -5.854 0.783 1.00 97.94 109 PHE A N 1
ATOM 921 C CA . PHE A 1 109 ? -18.045 -6.899 0.171 1.00 97.94 109 PHE A CA 1
ATOM 922 C C . PHE A 1 109 ? -18.841 -7.737 -0.841 1.00 97.94 109 PHE A C 1
ATOM 924 O O . PHE A 1 109 ? -18.372 -7.988 -1.958 1.00 97.94 109 PHE A O 1
ATOM 931 N N . VAL A 1 110 ? -20.065 -8.132 -0.489 1.00 98.00 110 VAL A N 1
ATOM 932 C CA . VAL A 1 110 ? -20.988 -8.856 -1.372 1.00 98.00 110 VAL A CA 1
ATOM 933 C C . VAL A 1 110 ? -21.384 -7.986 -2.563 1.00 98.00 110 VAL A C 1
ATOM 935 O O . VAL A 1 110 ? -21.391 -8.467 -3.693 1.00 98.00 110 VAL A O 1
ATOM 938 N N . GLN A 1 111 ? -21.675 -6.703 -2.348 1.00 97.50 111 GLN A N 1
ATOM 939 C CA . GLN A 1 111 ? -21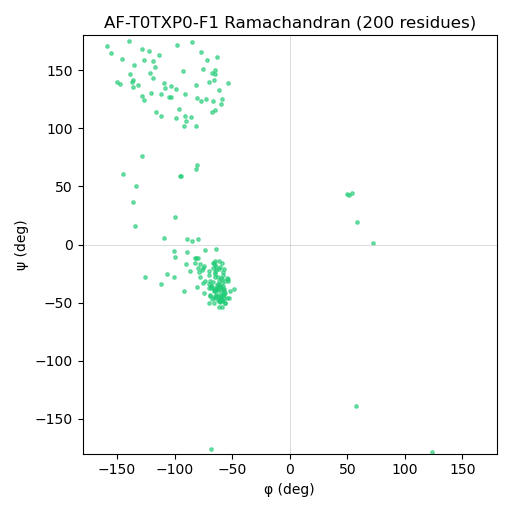.974 -5.768 -3.430 1.00 97.50 111 GLN A CA 1
ATOM 940 C C . GLN A 1 111 ? -20.783 -5.619 -4.382 1.00 97.50 111 GLN A C 1
ATOM 942 O O . GLN A 1 111 ? -20.926 -5.872 -5.576 1.00 97.50 111 GLN A O 1
ATOM 947 N N . THR A 1 112 ? -19.599 -5.297 -3.849 1.00 97.62 112 THR A N 1
ATOM 948 C CA . THR A 1 112 ? -18.374 -5.119 -4.649 1.00 97.62 112 THR A CA 1
ATOM 949 C C . THR A 1 112 ? -18.048 -6.375 -5.465 1.00 97.62 112 THR A C 1
ATOM 951 O O . THR A 1 112 ? -17.659 -6.284 -6.625 1.00 97.62 112 THR A O 1
ATOM 954 N N . SER A 1 113 ? -18.231 -7.571 -4.891 1.00 96.75 113 SER A N 1
ATOM 955 C CA . SER A 1 113 ? -17.928 -8.840 -5.574 1.00 96.75 113 SER A CA 1
ATOM 956 C C . SER A 1 113 ? -18.940 -9.245 -6.654 1.00 96.75 113 SER A C 1
ATOM 958 O O . SER A 1 113 ? -18.605 -10.056 -7.518 1.00 96.75 113 SER A O 1
ATOM 960 N N . LYS A 1 114 ? -20.155 -8.679 -6.653 1.00 97.19 114 LYS A N 1
ATOM 961 C CA . LYS A 1 114 ? -21.167 -8.909 -7.702 1.00 97.19 114 LYS A CA 1
ATOM 962 C C . LYS A 1 114 ? -20.913 -8.087 -8.966 1.00 97.19 114 LYS A C 1
ATOM 964 O O . LYS A 1 114 ? -21.438 -8.423 -10.031 1.00 97.19 114 LYS A O 1
ATOM 969 N N . HIS A 1 115 ? -20.138 -7.011 -8.873 1.00 97.12 115 HIS A N 1
ATOM 970 C CA . HIS A 1 115 ? -19.883 -6.129 -10.001 1.00 97.12 115 HIS A CA 1
ATOM 971 C C . HIS A 1 115 ? -18.867 -6.734 -10.980 1.00 97.12 115 HIS A C 1
ATOM 973 O O . HIS A 1 115 ? -17.733 -7.050 -10.630 1.00 97.12 115 HIS A O 1
ATOM 979 N N . LYS A 1 116 ? -19.272 -6.871 -12.252 1.00 96.19 116 LYS A N 1
ATOM 980 C CA . LYS A 1 116 ? -18.381 -7.328 -13.338 1.00 96.19 116 LYS A CA 1
ATOM 981 C C . LYS A 1 116 ? -17.329 -6.279 -13.702 1.00 96.19 116 LYS A C 1
ATOM 983 O O . LYS A 1 116 ? -16.192 -6.617 -14.014 1.00 96.19 116 LYS A O 1
ATOM 988 N N . PHE A 1 117 ? -17.735 -5.013 -13.677 1.00 96.12 117 PHE A N 1
ATOM 989 C CA . PHE A 1 117 ? -16.879 -3.848 -13.863 1.00 96.12 117 PHE A CA 1
ATOM 990 C C . PHE A 1 117 ? -16.987 -2.975 -12.628 1.00 96.12 117 PHE A C 1
ATOM 992 O O . PHE A 1 117 ? -18.052 -2.909 -12.025 1.00 96.12 117 PHE A O 1
ATOM 999 N N . ARG A 1 118 ? -15.898 -2.294 -12.283 1.00 94.62 118 ARG A N 1
ATOM 1000 C CA . ARG A 1 118 ? -15.827 -1.490 -11.067 1.00 94.62 118 ARG A CA 1
ATOM 1001 C C . ARG A 1 118 ? -16.899 -0.397 -11.039 1.00 94.62 118 ARG A C 1
ATOM 1003 O O . ARG A 1 118 ? -16.911 0.457 -11.926 1.00 94.62 118 ARG A O 1
ATOM 1010 N N . ASP A 1 119 ? -17.702 -0.369 -9.981 1.00 97.19 119 ASP A N 1
ATOM 1011 C CA . ASP A 1 119 ? -18.552 0.767 -9.638 1.00 97.19 119 ASP A CA 1
ATOM 1012 C C . ASP A 1 119 ? -17.784 1.722 -8.720 1.00 97.19 119 ASP A C 1
ATOM 1014 O O . ASP A 1 119 ? -17.566 1.471 -7.537 1.00 97.19 119 ASP A O 1
ATOM 1018 N N . TYR A 1 120 ? -17.371 2.863 -9.266 1.00 96.88 120 TYR A N 1
ATOM 1019 C CA . TYR A 1 120 ? -16.609 3.859 -8.519 1.00 96.88 120 TYR A CA 1
ATOM 1020 C C . TYR A 1 120 ? -17.374 4.486 -7.346 1.00 96.88 120 TYR A C 1
ATOM 1022 O O . TYR A 1 120 ? -16.736 5.070 -6.475 1.00 96.88 120 TYR A O 1
ATOM 1030 N N . ASN A 1 121 ? -18.706 4.419 -7.318 1.00 95.44 121 ASN A N 1
ATOM 1031 C CA . ASN A 1 121 ? -19.499 5.051 -6.265 1.00 95.44 121 ASN A CA 1
ATOM 1032 C C . ASN A 1 121 ? -19.680 4.152 -5.040 1.00 95.44 121 ASN A C 1
ATOM 1034 O O . ASN A 1 121 ? -19.929 4.677 -3.963 1.00 95.44 121 ASN A O 1
ATOM 1038 N N . THR A 1 122 ? -19.546 2.833 -5.190 1.00 95.75 122 THR A N 1
ATOM 1039 C CA . THR A 1 122 ? -19.827 1.882 -4.102 1.00 95.75 122 THR A CA 1
ATOM 1040 C C . THR A 1 122 ? -18.674 0.938 -3.808 1.00 95.75 122 THR A C 1
ATOM 1042 O O . THR A 1 122 ? -18.534 0.486 -2.675 1.00 95.75 122 THR A O 1
ATOM 1045 N N . ASP A 1 123 ? -17.837 0.628 -4.800 1.00 98.25 123 ASP A N 1
ATOM 1046 C CA . ASP A 1 123 ? -16.832 -0.413 -4.632 1.00 98.25 123 ASP A CA 1
ATOM 1047 C C . ASP A 1 123 ? -15.733 0.009 -3.666 1.00 98.25 123 ASP A C 1
ATOM 1049 O O . ASP A 1 123 ? -15.216 1.133 -3.703 1.00 98.25 123 ASP A O 1
ATOM 1053 N N . ILE A 1 124 ? -15.327 -0.961 -2.855 1.00 98.06 124 ILE A N 1
ATOM 1054 C CA . ILE A 1 124 ? -14.116 -0.918 -2.040 1.00 98.06 124 ILE A CA 1
ATOM 1055 C C . ILE A 1 124 ? -12.980 -1.668 -2.734 1.00 98.06 124 ILE A C 1
ATOM 1057 O O . ILE A 1 124 ? -13.157 -2.351 -3.745 1.00 98.06 124 ILE A O 1
ATOM 1061 N N . ASN A 1 125 ? -11.767 -1.564 -2.194 1.00 96.56 125 ASN A N 1
ATOM 1062 C CA . ASN A 1 125 ? -10.649 -2.377 -2.663 1.00 96.56 125 ASN A CA 1
ATOM 1063 C C . ASN A 1 125 ? -9.768 -2.897 -1.521 1.00 96.56 125 ASN A C 1
ATOM 1065 O O . ASN A 1 125 ? -9.920 -2.542 -0.353 1.00 96.56 125 ASN A O 1
ATOM 1069 N N . HIS A 1 126 ? -8.793 -3.729 -1.886 1.00 95.31 126 HIS A N 1
ATOM 1070 C CA . HIS A 1 126 ? -7.891 -4.399 -0.951 1.00 95.31 126 HIS A CA 1
ATOM 1071 C C . HIS A 1 126 ? -7.103 -3.459 -0.017 1.00 95.31 126 HIS A C 1
ATOM 1073 O O . HIS A 1 126 ? -6.673 -3.905 1.046 1.00 95.31 126 HIS A O 1
ATOM 1079 N N . TYR A 1 127 ? -6.925 -2.172 -0.351 1.00 97.56 127 TYR A N 1
ATOM 1080 C CA . TYR A 1 127 ? -6.253 -1.229 0.547 1.00 97.56 127 TYR A CA 1
ATOM 1081 C C . TYR A 1 127 ? -7.025 -0.993 1.846 1.00 97.56 127 TYR A C 1
ATOM 1083 O O . TYR A 1 127 ? -6.393 -0.715 2.865 1.00 97.56 127 TYR A O 1
ATOM 1091 N N . LEU A 1 128 ? -8.350 -1.189 1.855 1.00 98.19 128 LEU A N 1
ATOM 1092 C CA . LEU A 1 128 ? -9.152 -1.164 3.079 1.00 98.19 128 LEU A CA 1
ATOM 1093 C C . LEU A 1 128 ? -8.575 -2.104 4.152 1.00 98.19 128 LEU A C 1
ATOM 1095 O O . LEU A 1 128 ? -8.477 -1.729 5.318 1.00 98.19 128 LEU A O 1
ATOM 1099 N N . LEU A 1 129 ? -8.104 -3.289 3.750 1.00 98.19 129 LEU A N 1
ATOM 1100 C CA . LEU A 1 129 ? -7.499 -4.274 4.651 1.00 98.19 129 LEU A CA 1
ATOM 1101 C C . LEU A 1 129 ? -6.182 -3.752 5.250 1.00 98.19 129 LEU A C 1
ATOM 1103 O O . LEU A 1 129 ? -5.887 -3.978 6.423 1.00 98.19 129 LEU A O 1
ATOM 1107 N N . CYS A 1 130 ? -5.385 -3.021 4.465 1.00 97.50 130 CYS A N 1
ATOM 1108 C CA . CYS A 1 130 ? -4.170 -2.373 4.957 1.00 97.50 130 CYS A CA 1
ATOM 1109 C C . CYS A 1 130 ? -4.497 -1.280 5.971 1.00 97.50 130 CYS A C 1
ATOM 1111 O O . CYS A 1 130 ? -3.860 -1.218 7.021 1.00 97.50 130 CYS A O 1
ATOM 1113 N N . TYR A 1 131 ? -5.490 -0.443 5.672 1.00 98.06 131 TYR A N 1
ATOM 1114 C CA . TYR A 1 131 ? -5.873 0.669 6.538 1.00 98.06 131 TYR A CA 1
ATOM 1115 C C . TYR A 1 131 ? -6.439 0.160 7.858 1.00 98.06 131 TYR A C 1
ATOM 1117 O O . TYR A 1 131 ? -6.072 0.669 8.914 1.00 98.06 131 TYR A O 1
ATOM 1125 N N . TRP A 1 132 ? -7.239 -0.907 7.805 1.00 98.44 132 TRP A N 1
ATOM 1126 C CA . TRP A 1 132 ? -7.746 -1.576 8.993 1.00 98.44 132 TRP A CA 1
ATOM 1127 C C . TRP A 1 132 ? -6.618 -2.067 9.898 1.00 98.44 132 TRP A C 1
ATOM 1129 O O . TRP A 1 132 ? -6.617 -1.763 11.083 1.00 98.44 132 TRP A O 1
ATOM 1139 N N . GLN A 1 133 ? -5.618 -2.765 9.347 1.00 98.38 133 GLN A N 1
ATOM 1140 C CA . GLN A 1 133 ? -4.469 -3.253 10.127 1.00 98.38 133 GLN A CA 1
ATOM 1141 C C . GLN A 1 133 ? -3.661 -2.106 10.755 1.00 98.38 133 GLN A C 1
ATOM 1143 O O . GLN A 1 133 ? -3.099 -2.268 11.838 1.00 98.38 133 GLN A O 1
ATOM 1148 N N . ILE A 1 134 ? -3.607 -0.937 10.105 1.00 98.38 134 ILE A N 1
ATOM 1149 C CA . ILE A 1 134 ? -2.964 0.254 10.671 1.00 98.38 134 ILE A CA 1
ATOM 1150 C C . ILE A 1 134 ? -3.786 0.807 11.843 1.00 98.38 134 ILE A C 1
ATOM 1152 O O . ILE A 1 134 ? -3.242 1.018 12.929 1.00 98.38 134 ILE A O 1
ATOM 1156 N N . GLU A 1 135 ? -5.090 1.006 11.651 1.00 97.94 135 GLU A N 1
ATOM 1157 C CA . GLU A 1 135 ? -5.978 1.607 12.657 1.00 97.94 135 GLU A CA 1
ATOM 1158 C C . GLU A 1 135 ? -6.348 0.661 13.810 1.00 97.94 135 GLU A C 1
ATOM 1160 O O . GLU A 1 135 ? -6.668 1.119 14.909 1.00 97.94 135 GLU A O 1
ATOM 1165 N N . SER A 1 136 ? -6.207 -0.652 13.616 1.00 97.44 136 SER A N 1
ATOM 1166 C CA . SER A 1 136 ? -6.266 -1.661 14.678 1.00 97.44 136 SER A CA 1
ATOM 1167 C C . SER A 1 136 ? -4.919 -1.862 15.389 1.00 97.44 136 SER A C 1
ATOM 1169 O O . SER A 1 136 ? -4.806 -2.722 16.261 1.00 97.44 136 SER A O 1
ATOM 1171 N N . ASN A 1 137 ? -3.889 -1.087 15.021 1.00 97.62 137 ASN A N 1
ATOM 1172 C CA . ASN A 1 137 ? -2.512 -1.176 15.522 1.00 97.62 137 ASN A CA 1
ATOM 1173 C C . ASN A 1 137 ? -1.829 -2.549 15.301 1.00 97.62 137 ASN A C 1
ATOM 1175 O O . ASN A 1 137 ? -0.811 -2.865 15.930 1.00 97.62 137 ASN A O 1
ATOM 1179 N N . ASP A 1 138 ? -2.349 -3.351 14.369 1.00 98.00 138 ASP A N 1
ATOM 1180 C CA . ASP A 1 138 ? -1.861 -4.685 14.023 1.00 98.00 138 ASP A CA 1
ATOM 1181 C C . ASP A 1 138 ? -0.907 -4.647 12.820 1.00 98.00 138 ASP A C 1
ATOM 1183 O O . ASP A 1 138 ? -1.134 -5.246 11.769 1.00 98.00 138 ASP A O 1
ATOM 1187 N N . PHE A 1 139 ? 0.176 -3.888 12.970 1.00 98.38 139 PHE A N 1
ATOM 1188 C CA . PHE A 1 139 ? 1.209 -3.742 11.949 1.00 98.38 139 PHE A CA 1
ATOM 1189 C C . PHE A 1 139 ? 2.562 -3.356 12.556 1.00 98.38 139 PHE A C 1
ATOM 1191 O O . PHE A 1 139 ? 2.652 -2.875 13.693 1.00 98.38 139 PHE A O 1
ATOM 1198 N N . GLN A 1 140 ? 3.611 -3.503 11.749 1.00 98.12 140 GLN A N 1
ATOM 1199 C CA . GLN A 1 140 ? 4.954 -2.994 12.017 1.00 98.12 140 GLN A CA 1
ATOM 1200 C C . GLN A 1 140 ? 5.383 -1.979 10.943 1.00 98.12 140 GLN A C 1
ATOM 1202 O O . GLN A 1 140 ? 5.079 -2.175 9.765 1.00 98.12 140 GLN A O 1
ATOM 1207 N N . PRO A 1 141 ? 6.119 -0.905 11.288 1.00 97.62 141 PRO A N 1
ATOM 1208 C CA . PRO A 1 141 ? 6.595 0.061 10.300 1.00 97.62 141 PRO A CA 1
ATOM 1209 C C . PRO A 1 141 ? 7.505 -0.565 9.231 1.00 97.62 141 PRO A C 1
ATOM 1211 O O . PRO A 1 141 ? 8.586 -1.101 9.524 1.00 97.62 141 PRO A O 1
ATOM 1214 N N . SER A 1 142 ? 7.088 -0.454 7.970 1.00 96.44 142 SER A N 1
ATOM 1215 C CA . SER A 1 142 ? 7.910 -0.782 6.802 1.00 96.44 142 SER A CA 1
ATOM 1216 C C . SER A 1 142 ? 8.809 0.388 6.389 1.00 96.44 142 SER A C 1
ATOM 1218 O O . SER A 1 142 ? 8.742 1.482 6.948 1.00 96.44 142 SER A O 1
ATOM 1220 N N . THR A 1 143 ? 9.688 0.164 5.412 1.00 96.00 143 THR A N 1
ATOM 1221 C CA . THR A 1 143 ? 10.486 1.230 4.798 1.00 96.00 143 THR A CA 1
ATOM 1222 C C . THR A 1 143 ? 9.938 1.610 3.435 1.00 96.00 143 THR A C 1
ATOM 1224 O O . THR A 1 143 ? 9.670 0.743 2.608 1.00 96.00 143 THR A O 1
ATOM 1227 N N . LYS A 1 144 ? 9.859 2.917 3.153 1.00 95.38 144 LYS A N 1
ATOM 1228 C CA . LYS A 1 144 ? 9.418 3.408 1.837 1.00 95.38 144 LYS A CA 1
ATOM 1229 C C . LYS A 1 144 ? 10.311 2.947 0.681 1.00 95.38 144 LYS A C 1
ATOM 1231 O O . LYS A 1 144 ? 9.909 3.010 -0.469 1.00 95.38 144 LYS A O 1
ATOM 1236 N N . ASN A 1 145 ? 11.542 2.525 0.968 1.00 95.69 145 ASN A N 1
ATOM 1237 C CA . ASN A 1 145 ? 12.494 2.109 -0.060 1.00 95.69 145 ASN A CA 1
ATOM 1238 C C . ASN A 1 145 ? 12.274 0.662 -0.520 1.00 95.69 145 ASN A C 1
ATOM 1240 O O . ASN A 1 145 ? 12.877 0.269 -1.516 1.00 95.69 145 ASN A O 1
ATOM 1244 N N . PHE A 1 146 ? 11.445 -0.104 0.203 1.00 95.81 146 PHE A N 1
ATOM 1245 C CA . PHE A 1 146 ? 11.211 -1.528 -0.030 1.00 95.81 146 PHE A CA 1
ATOM 1246 C C . PHE A 1 146 ? 10.592 -1.796 -1.401 1.00 95.81 146 PHE A C 1
ATOM 1248 O O . PHE A 1 146 ? 10.986 -2.740 -2.086 1.00 95.81 146 PHE A O 1
ATOM 1255 N N . GLY A 1 147 ? 9.672 -0.929 -1.819 1.00 95.31 147 GLY A N 1
ATOM 1256 C CA . GLY A 1 147 ? 9.043 -0.986 -3.126 1.00 95.31 147 GLY A CA 1
ATOM 1257 C C . GLY A 1 147 ? 9.227 0.289 -3.939 1.00 95.31 147 GLY A C 1
ATOM 1258 O O . GLY A 1 147 ? 9.623 1.338 -3.428 1.00 95.31 147 GLY A O 1
ATOM 1259 N N . LYS A 1 148 ? 8.930 0.208 -5.231 1.00 95.94 148 LYS A N 1
ATOM 1260 C CA . LYS A 1 148 ? 8.819 1.365 -6.114 1.00 95.94 148 LYS A CA 1
ATOM 1261 C C . LYS A 1 148 ? 7.772 1.085 -7.183 1.00 95.94 148 LYS A C 1
ATOM 1263 O O . LYS A 1 148 ? 7.752 -0.004 -7.740 1.00 95.94 148 LYS A O 1
ATOM 1268 N N . SER A 1 149 ? 6.941 2.078 -7.473 1.00 95.94 149 SER A N 1
ATOM 1269 C CA . SER A 1 149 ? 6.094 2.094 -8.662 1.00 95.94 149 SER A CA 1
ATOM 1270 C C . SER A 1 149 ? 6.615 3.139 -9.64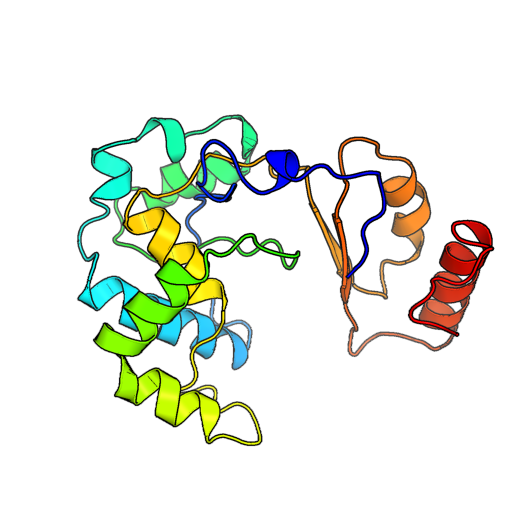9 1.00 95.94 149 SER A C 1
ATOM 1272 O O . SER A 1 149 ? 7.064 4.215 -9.224 1.00 95.94 149 SER A O 1
ATOM 1274 N N . ILE A 1 150 ? 6.609 2.793 -10.934 1.00 96.31 150 ILE A N 1
ATOM 1275 C CA . ILE A 1 150 ? 6.882 3.675 -12.073 1.00 96.31 150 ILE A CA 1
ATOM 1276 C C . ILE A 1 150 ? 5.839 3.424 -13.170 1.00 96.31 150 ILE A C 1
ATOM 1278 O O . ILE A 1 150 ? 5.283 2.331 -13.252 1.00 96.31 150 ILE A O 1
ATOM 1282 N N . SER A 1 151 ? 5.596 4.424 -14.013 1.00 96.44 151 SER A N 1
ATOM 1283 C CA . SER A 1 151 ? 4.887 4.236 -15.284 1.00 96.44 151 SER A CA 1
ATOM 1284 C C . SER A 1 151 ? 5.819 3.576 -16.308 1.00 96.44 151 SER A C 1
ATOM 1286 O O . SER A 1 151 ? 7.039 3.761 -16.241 1.00 96.44 151 SER A O 1
ATOM 1288 N N . ILE A 1 152 ? 5.264 2.817 -17.252 1.00 97.00 152 ILE A N 1
ATOM 1289 C CA . ILE A 1 152 ? 5.994 2.213 -18.373 1.00 97.00 152 ILE A CA 1
ATOM 1290 C C . ILE A 1 152 ? 6.702 3.267 -19.235 1.00 97.00 152 ILE A C 1
ATOM 1292 O O . ILE A 1 152 ? 7.805 3.023 -19.710 1.00 97.00 152 ILE A O 1
ATOM 1296 N N . THR A 1 153 ? 6.162 4.485 -19.324 1.00 97.38 153 THR A N 1
ATOM 1297 C CA . THR A 1 153 ? 6.802 5.618 -20.023 1.00 97.38 153 THR A CA 1
ATOM 1298 C C . THR A 1 153 ? 8.110 6.067 -19.358 1.00 97.38 153 THR A C 1
ATOM 1300 O O . THR A 1 153 ? 8.918 6.777 -19.948 1.00 97.38 153 THR A O 1
ATOM 1303 N N . ALA A 1 154 ? 8.365 5.630 -18.120 1.00 97.25 154 ALA A N 1
ATOM 1304 C CA . ALA A 1 154 ? 9.602 5.866 -17.385 1.00 97.25 154 ALA A CA 1
ATOM 1305 C C . ALA A 1 154 ? 10.567 4.663 -17.430 1.00 97.25 154 ALA A C 1
ATOM 1307 O O . ALA A 1 154 ? 11.418 4.525 -16.542 1.00 97.25 154 ALA A O 1
ATOM 1308 N N . VAL A 1 155 ? 10.451 3.791 -18.441 1.00 96.94 155 VAL A N 1
ATOM 1309 C CA . VAL A 1 155 ? 11.247 2.558 -18.593 1.00 96.94 155 VAL A CA 1
ATOM 1310 C C . VAL A 1 155 ? 12.758 2.792 -18.530 1.00 96.94 155 VAL A C 1
ATOM 1312 O O . VAL A 1 155 ? 13.483 1.970 -17.973 1.00 96.94 155 VAL A O 1
ATOM 1315 N N . ASP A 1 156 ? 13.252 3.947 -18.976 1.00 96.44 156 ASP A N 1
ATOM 1316 C CA . ASP A 1 156 ? 14.685 4.269 -18.938 1.00 96.44 156 ASP A CA 1
ATOM 1317 C C . ASP A 1 156 ? 15.240 4.373 -17.494 1.00 96.44 156 ASP A C 1
ATOM 1319 O O . ASP A 1 156 ? 16.444 4.259 -17.260 1.00 96.44 156 ASP A O 1
ATOM 1323 N N . GLN A 1 157 ? 14.376 4.522 -16.478 1.00 96.00 157 GLN A N 1
ATOM 1324 C CA . GLN A 1 157 ? 14.772 4.484 -15.062 1.00 96.00 157 GLN A CA 1
ATOM 1325 C C . GLN A 1 157 ? 15.011 3.056 -14.544 1.00 96.00 157 GLN A C 1
ATOM 1327 O O . GLN A 1 157 ? 15.615 2.875 -13.478 1.00 96.00 157 GLN A O 1
ATOM 1332 N N . LEU A 1 158 ? 14.529 2.040 -15.265 1.00 95.56 158 LEU A N 1
ATOM 1333 C CA . LEU A 1 158 ? 14.483 0.654 -14.816 1.00 95.56 158 LEU A CA 1
ATOM 1334 C C . LEU A 1 158 ? 15.867 0.057 -14.512 1.00 95.56 158 LEU A C 1
ATOM 1336 O O . LEU A 1 158 ? 16.014 -0.496 -13.420 1.00 95.56 158 LEU A O 1
ATOM 1340 N N . PRO A 1 159 ? 16.917 0.221 -15.346 1.00 95.31 159 PRO A N 1
ATOM 1341 C CA . PRO A 1 159 ? 18.239 -0.339 -15.043 1.00 95.31 159 PRO A CA 1
ATOM 1342 C C . PRO A 1 159 ? 18.804 0.163 -13.705 1.00 95.31 159 PRO A C 1
ATOM 1344 O O . PRO A 1 159 ? 19.372 -0.599 -12.920 1.00 95.31 159 PRO A O 1
ATOM 1347 N N . LYS A 1 160 ? 18.575 1.445 -13.389 1.00 94.94 160 LYS A N 1
ATOM 1348 C CA . LYS A 1 160 ? 18.971 2.049 -12.109 1.00 94.94 160 LYS A CA 1
ATOM 1349 C C . LYS A 1 160 ? 18.150 1.521 -10.932 1.00 94.94 160 LYS A C 1
ATOM 1351 O O . LYS A 1 160 ? 18.647 1.496 -9.811 1.00 94.94 160 LYS A O 1
ATOM 1356 N N . LEU A 1 161 ? 16.884 1.162 -11.137 1.00 94.56 161 LEU A N 1
ATOM 1357 C CA . LEU A 1 161 ? 16.055 0.567 -10.086 1.00 94.56 161 LEU A CA 1
ATOM 1358 C C . LEU A 1 161 ? 16.444 -0.890 -9.829 1.00 94.56 161 LEU A C 1
ATOM 1360 O O . LEU A 1 161 ? 16.572 -1.274 -8.670 1.00 94.56 161 LEU A O 1
ATOM 1364 N N . LEU A 1 162 ? 16.714 -1.658 -10.886 1.00 94.50 162 LEU A N 1
ATOM 1365 C CA . LEU A 1 162 ? 17.127 -3.060 -10.797 1.00 94.50 162 LEU A CA 1
ATOM 1366 C C . LEU A 1 162 ? 18.464 -3.246 -10.064 1.00 94.50 162 LEU A C 1
ATOM 1368 O O . LEU A 1 162 ? 18.667 -4.275 -9.423 1.00 94.50 162 LEU A O 1
ATOM 1372 N N . SER A 1 163 ? 19.356 -2.250 -10.091 1.00 91.94 163 SER A N 1
ATOM 1373 C CA . SER A 1 163 ? 20.626 -2.289 -9.350 1.00 91.94 163 SER A CA 1
ATOM 1374 C C . SER A 1 163 ? 20.509 -1.901 -7.867 1.00 91.94 163 SER A C 1
ATOM 1376 O O . SER A 1 163 ? 21.438 -2.124 -7.084 1.00 91.94 163 SER A O 1
ATOM 1378 N N . LYS A 1 164 ? 19.374 -1.339 -7.422 1.00 92.19 164 LYS A N 1
ATOM 1379 C CA . LYS A 1 164 ? 19.187 -0.911 -6.027 1.00 92.19 164 LYS A CA 1
ATOM 1380 C C . LYS A 1 164 ? 18.812 -2.078 -5.118 1.00 92.19 164 LYS A C 1
ATOM 1382 O O . LYS A 1 164 ? 17.640 -2.392 -4.955 1.00 92.19 164 LYS A O 1
ATOM 1387 N N . LYS A 1 165 ? 19.786 -2.582 -4.357 1.00 89.31 165 LYS A N 1
ATOM 1388 C CA . LYS A 1 165 ? 19.587 -3.658 -3.358 1.00 89.31 165 LYS A CA 1
ATOM 1389 C C . LYS A 1 165 ? 18.475 -3.399 -2.324 1.00 89.31 165 LYS A C 1
ATOM 1391 O O . LYS A 1 165 ? 17.881 -4.339 -1.811 1.00 89.31 165 LYS A O 1
ATOM 1396 N N . LYS A 1 166 ? 18.205 -2.133 -1.975 1.00 92.88 166 LYS A N 1
ATOM 1397 C CA . LYS A 1 166 ? 17.168 -1.768 -0.985 1.00 92.88 166 LYS A CA 1
ATOM 1398 C C . LYS A 1 166 ? 15.740 -1.854 -1.538 1.00 92.88 166 LYS A C 1
ATOM 1400 O O . LYS A 1 166 ? 14.811 -1.947 -0.740 1.00 92.88 166 LYS A O 1
ATOM 1405 N N . THR A 1 167 ? 15.572 -1.794 -2.858 1.00 95.69 167 THR A N 1
ATOM 1406 C CA . THR A 1 167 ? 14.271 -1.871 -3.524 1.00 95.69 167 THR A CA 1
ATOM 1407 C C . THR A 1 167 ? 14.079 -3.288 -4.017 1.00 95.69 167 THR A C 1
ATOM 1409 O O . THR A 1 167 ? 14.756 -3.728 -4.938 1.00 95.69 167 THR A O 1
ATOM 1412 N N . LYS A 1 168 ? 13.175 -4.010 -3.361 1.00 96.31 168 LYS A N 1
ATOM 1413 C CA . LYS A 1 168 ? 12.901 -5.416 -3.651 1.00 96.31 168 LYS A CA 1
ATOM 1414 C C . LYS A 1 168 ? 11.655 -5.601 -4.502 1.00 96.31 168 LYS A C 1
ATOM 1416 O O . LYS A 1 168 ? 11.575 -6.566 -5.250 1.00 96.31 168 LYS A O 1
ATOM 1421 N N . LEU A 1 169 ? 10.703 -4.672 -4.404 1.00 96.31 169 LEU A N 1
ATOM 1422 C CA . LEU A 1 169 ? 9.454 -4.699 -5.159 1.00 96.31 169 LEU A CA 1
ATOM 1423 C C . LEU A 1 169 ? 9.447 -3.617 -6.229 1.00 96.31 169 LEU A C 1
ATOM 1425 O O . LEU A 1 169 ? 9.756 -2.457 -5.952 1.00 96.31 169 LEU A O 1
ATOM 1429 N N . LEU A 1 170 ? 9.017 -3.986 -7.428 1.00 95.81 170 LEU A N 1
ATOM 1430 C CA . LEU A 1 170 ? 8.813 -3.060 -8.527 1.00 95.81 170 LEU A CA 1
ATOM 1431 C C . LEU A 1 170 ? 7.412 -3.230 -9.113 1.00 95.81 170 LEU A C 1
ATOM 1433 O O . LEU A 1 170 ? 7.009 -4.321 -9.505 1.00 95.81 170 LEU A O 1
ATOM 1437 N N . CYS A 1 171 ? 6.673 -2.137 -9.219 1.00 96.44 171 CYS A N 1
ATOM 1438 C CA . CYS A 1 171 ? 5.519 -2.046 -10.096 1.00 96.44 171 CYS A CA 1
ATOM 1439 C C . CYS A 1 171 ? 5.909 -1.205 -11.312 1.00 96.44 171 CYS A C 1
ATOM 1441 O O . CYS A 1 171 ? 6.433 -0.103 -11.153 1.00 96.44 171 CYS A O 1
ATOM 1443 N N . VAL A 1 172 ? 5.680 -1.744 -12.504 1.00 96.06 172 VAL A N 1
ATOM 1444 C CA . VAL A 1 172 ? 5.692 -0.979 -13.749 1.00 96.06 172 VAL A CA 1
ATOM 1445 C C . VAL A 1 172 ? 4.250 -0.984 -14.215 1.00 96.06 172 VAL A C 1
ATOM 1447 O O . VAL A 1 172 ? 3.717 -2.058 -14.494 1.00 96.06 172 VAL A O 1
ATOM 1450 N N . ASN A 1 173 ? 3.607 0.176 -14.151 1.00 94.88 173 ASN A N 1
ATOM 1451 C CA . ASN A 1 173 ? 2.207 0.328 -14.511 1.00 94.88 173 ASN A CA 1
ATOM 1452 C C . ASN A 1 173 ? 2.081 0.729 -15.978 1.00 94.88 173 ASN A C 1
ATOM 1454 O O . ASN A 1 173 ? 2.947 1.429 -16.501 1.00 94.88 173 ASN A O 1
ATOM 1458 N N . ASP A 1 174 ? 0.995 0.309 -16.608 1.00 92.81 174 ASP A N 1
ATOM 1459 C CA . ASP A 1 174 ? 0.586 0.831 -17.901 1.00 92.81 174 ASP A CA 1
ATOM 1460 C C . ASP A 1 174 ? 0.257 2.327 -17.821 1.00 92.81 174 ASP A C 1
ATOM 1462 O O . ASP A 1 174 ? 0.062 2.910 -16.745 1.00 92.81 174 ASP A O 1
ATOM 1466 N N . ASP A 1 175 ? 0.255 2.958 -18.987 1.00 93.31 175 ASP A N 1
ATOM 1467 C CA . ASP A 1 175 ? 0.012 4.382 -19.142 1.00 93.31 175 ASP A CA 1
ATOM 1468 C C . ASP A 1 175 ? -0.633 4.631 -20.500 1.00 93.31 175 ASP A C 1
ATOM 1470 O O . ASP A 1 175 ? -0.238 4.029 -21.497 1.00 93.31 175 ASP A O 1
ATOM 1474 N N . MET A 1 176 ? -1.609 5.534 -20.551 1.00 92.50 176 MET A N 1
ATOM 1475 C CA . MET A 1 176 ? -2.289 5.882 -21.800 1.00 92.50 176 MET A CA 1
ATOM 1476 C C . MET A 1 176 ? -1.344 6.536 -22.816 1.00 92.50 176 MET A C 1
ATOM 1478 O O . MET A 1 176 ? -1.634 6.517 -24.007 1.00 92.50 176 MET A O 1
ATOM 1482 N N . ALA A 1 177 ? -0.228 7.109 -22.357 1.00 95.56 177 ALA A N 1
ATOM 1483 C CA . ALA A 1 177 ? 0.812 7.686 -23.205 1.00 95.56 177 ALA A CA 1
ATOM 1484 C C . ALA A 1 177 ? 1.903 6.682 -23.628 1.00 95.56 177 ALA A C 1
ATOM 1486 O O . ALA A 1 177 ? 2.889 7.096 -24.239 1.00 95.56 177 ALA A O 1
ATOM 1487 N N . MET A 1 178 ? 1.777 5.389 -23.299 1.00 96.62 178 MET A N 1
ATOM 1488 C CA . MET A 1 178 ? 2.789 4.397 -23.673 1.00 96.62 178 MET A CA 1
ATOM 1489 C C . MET A 1 178 ? 2.853 4.161 -25.184 1.00 96.62 178 MET A C 1
ATOM 1491 O O . MET A 1 178 ? 1.842 4.191 -25.884 1.00 96.62 178 MET A O 1
ATOM 1495 N N . THR A 1 179 ? 4.054 3.858 -25.666 1.00 97.25 179 THR A N 1
ATOM 1496 C CA . THR A 1 179 ? 4.329 3.482 -27.055 1.00 97.25 179 THR A CA 1
ATOM 1497 C C . THR A 1 179 ? 4.791 2.027 -27.152 1.00 97.25 179 THR A C 1
ATOM 1499 O O . THR A 1 179 ? 5.246 1.440 -26.170 1.00 97.25 179 THR A O 1
ATOM 1502 N N . GLU A 1 180 ? 4.739 1.442 -28.352 1.00 96.62 180 GLU A N 1
ATOM 1503 C CA . GLU A 1 180 ? 5.307 0.106 -28.602 1.00 96.62 180 GLU A CA 1
ATOM 1504 C C . GLU A 1 180 ? 6.801 0.045 -28.246 1.00 96.62 180 GLU A C 1
ATOM 1506 O O . GLU A 1 180 ? 7.253 -0.909 -27.621 1.00 96.62 180 GLU A O 1
ATOM 1511 N N . ASN A 1 181 ? 7.552 1.114 -28.525 1.00 97.25 181 ASN A N 1
ATOM 1512 C CA . ASN A 1 181 ? 8.968 1.218 -28.170 1.00 97.25 181 ASN A CA 1
ATOM 1513 C C . ASN A 1 181 ? 9.211 1.160 -26.648 1.00 97.25 181 ASN A C 1
ATOM 1515 O O . ASN A 1 181 ? 10.220 0.604 -26.209 1.00 97.25 181 ASN A O 1
ATOM 1519 N N . ASP A 1 182 ? 8.301 1.688 -25.819 1.00 97.50 182 ASP A N 1
ATOM 1520 C CA . ASP A 1 182 ? 8.411 1.554 -24.359 1.00 97.50 182 ASP A CA 1
ATOM 1521 C C . ASP A 1 182 ? 8.288 0.085 -23.927 1.00 97.50 182 ASP A C 1
ATOM 1523 O O . ASP A 1 182 ? 9.042 -0.379 -23.065 1.00 97.50 182 ASP A O 1
ATOM 1527 N N . LEU A 1 183 ? 7.386 -0.667 -24.569 1.00 96.38 183 LEU A N 1
ATOM 1528 C CA . LEU A 1 183 ? 7.194 -2.099 -24.332 1.00 96.38 183 LEU A CA 1
ATOM 1529 C C . LEU A 1 183 ? 8.384 -2.927 -24.828 1.00 96.38 183 LEU A C 1
ATOM 1531 O O . LEU A 1 183 ? 8.852 -3.806 -24.103 1.00 96.38 183 LEU A O 1
ATOM 1535 N N . GLU A 1 184 ? 8.918 -2.631 -26.014 1.00 97.50 184 GLU A N 1
ATOM 1536 C CA . GLU A 1 184 ? 10.105 -3.302 -26.559 1.00 97.50 184 GLU A CA 1
ATOM 1537 C C . GLU A 1 184 ? 11.327 -3.101 -25.659 1.00 97.50 184 GLU A C 1
ATOM 1539 O O . GLU A 1 184 ? 12.017 -4.062 -25.300 1.00 97.50 184 GLU A O 1
ATOM 1544 N N . LYS A 1 185 ? 11.575 -1.858 -25.223 1.00 97.50 185 LYS A N 1
ATOM 1545 C CA . LYS A 1 185 ? 12.635 -1.546 -24.256 1.00 97.50 185 LYS A CA 1
ATOM 1546 C C . LYS A 1 185 ? 12.433 -2.306 -22.953 1.00 97.50 185 LYS A C 1
ATOM 1548 O O . LYS A 1 185 ? 13.383 -2.891 -22.432 1.00 97.50 185 LYS A O 1
ATOM 1553 N N . PHE A 1 186 ? 11.214 -2.291 -22.420 1.00 96.75 186 PHE A N 1
ATOM 1554 C CA . PHE A 1 186 ? 10.891 -2.968 -21.172 1.00 96.75 186 PHE A CA 1
ATOM 1555 C C . PHE A 1 186 ? 11.138 -4.476 -21.270 1.00 96.75 186 PHE A C 1
ATOM 1557 O O . PHE A 1 186 ? 11.843 -5.034 -20.427 1.00 96.75 186 PHE A O 1
ATOM 1564 N N . SER A 1 187 ? 10.637 -5.103 -22.337 1.00 95.19 187 SER A N 1
ATOM 1565 C CA . SER A 1 187 ? 10.846 -6.518 -22.644 1.00 95.19 187 SER A CA 1
ATOM 1566 C C . SER A 1 187 ? 12.337 -6.847 -22.727 1.00 95.19 187 SER A C 1
ATOM 1568 O O . SER A 1 187 ? 12.817 -7.710 -21.994 1.00 95.19 187 SER A O 1
ATOM 1570 N N . LYS A 1 188 ? 13.110 -6.075 -23.501 1.00 97.12 188 LYS A N 1
ATOM 1571 C CA . LYS A 1 188 ? 14.562 -6.259 -23.636 1.00 97.12 188 LYS A CA 1
ATOM 1572 C C . LYS A 1 188 ? 15.296 -6.165 -22.297 1.00 97.12 188 LYS A C 1
ATOM 1574 O O . LYS A 1 188 ? 16.189 -6.966 -22.026 1.00 97.12 188 LYS A O 1
ATOM 1579 N N . ILE A 1 189 ? 14.943 -5.197 -21.448 1.00 96.62 189 ILE A N 1
ATOM 1580 C CA . ILE A 1 189 ? 15.560 -5.046 -20.121 1.00 96.62 189 ILE A CA 1
ATOM 1581 C C . ILE A 1 189 ? 15.249 -6.261 -19.240 1.00 96.62 189 ILE A C 1
ATOM 1583 O O . ILE A 1 189 ? 16.154 -6.764 -18.570 1.00 96.62 189 ILE A O 1
ATOM 1587 N N . LEU A 1 190 ? 14.001 -6.738 -19.238 1.00 93.50 190 LEU A N 1
ATOM 1588 C CA . LEU A 1 190 ? 13.611 -7.899 -18.442 1.00 93.50 190 LEU A CA 1
ATOM 1589 C C . LEU A 1 190 ? 14.257 -9.190 -18.942 1.00 93.50 190 LEU A C 1
ATOM 1591 O O . LEU A 1 190 ? 14.838 -9.891 -18.121 1.00 93.50 190 LEU A O 1
ATOM 1595 N N . SER A 1 191 ? 14.247 -9.469 -20.249 1.00 93.56 191 SER A N 1
ATOM 1596 C CA . SER A 1 191 ? 14.874 -10.672 -20.818 1.00 93.56 191 SER A CA 1
ATOM 1597 C C . SER A 1 191 ? 16.379 -10.723 -20.558 1.00 93.56 191 SER A C 1
ATOM 1599 O O . SER A 1 191 ? 16.924 -11.783 -20.276 1.00 93.56 191 SER A O 1
ATOM 1601 N N . ASN A 1 192 ? 17.058 -9.572 -20.575 1.00 94.94 192 ASN A N 1
ATOM 1602 C CA . ASN A 1 192 ? 18.476 -9.510 -20.215 1.00 94.94 192 ASN A CA 1
ATOM 1603 C C . ASN A 1 192 ? 18.715 -9.753 -18.716 1.00 94.94 192 ASN A C 1
ATOM 1605 O O . ASN A 1 192 ? 19.752 -10.287 -18.329 1.00 94.94 192 ASN A O 1
ATOM 1609 N N . ARG A 1 193 ? 17.793 -9.309 -17.852 1.00 93.25 193 ARG A N 1
ATOM 1610 C CA . ARG A 1 193 ? 17.921 -9.432 -16.392 1.00 93.25 193 ARG A CA 1
ATOM 1611 C C . ARG A 1 1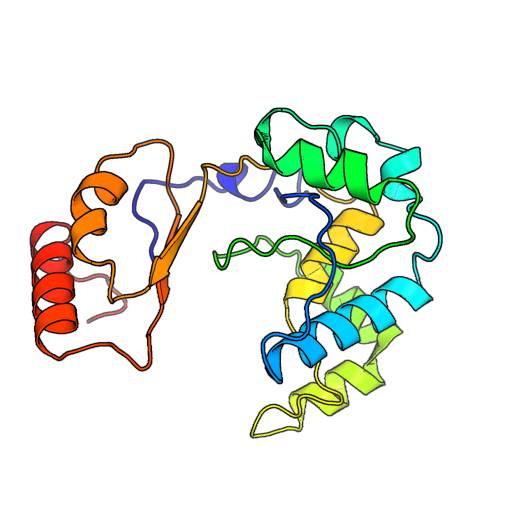93 ? 17.538 -10.824 -15.885 1.00 93.25 193 ARG A C 1
ATOM 1613 O O . ARG A 1 193 ? 18.150 -11.285 -14.920 1.00 93.25 193 ARG A O 1
ATOM 1620 N N . TYR A 1 194 ? 16.526 -11.426 -16.504 1.00 91.88 194 TYR A N 1
ATOM 1621 C CA . TYR A 1 194 ? 15.903 -12.703 -16.169 1.00 91.88 194 TYR A CA 1
ATOM 1622 C C . TYR A 1 194 ? 15.869 -13.575 -17.437 1.00 91.88 194 TYR A C 1
ATOM 1624 O O . TYR A 1 194 ? 14.831 -13.660 -18.092 1.00 91.88 194 TYR A O 1
ATOM 1632 N N . PRO A 1 195 ? 17.016 -14.159 -17.834 1.00 92.69 195 PRO A N 1
ATOM 1633 C CA . PRO A 1 195 ? 17.107 -14.944 -19.067 1.00 92.69 195 PRO A CA 1
ATOM 1634 C C . PRO A 1 195 ? 16.344 -16.271 -18.976 1.00 92.69 195 PRO A C 1
ATOM 1636 O O . PRO A 1 195 ? 15.880 -16.791 -19.990 1.00 92.69 195 PRO A O 1
ATOM 1639 N N . ASP A 1 196 ? 16.191 -16.796 -17.761 1.00 92.69 196 ASP A N 1
ATOM 1640 C CA . ASP A 1 196 ? 15.489 -18.043 -17.499 1.00 92.69 196 ASP A CA 1
ATOM 1641 C C . ASP A 1 196 ? 14.012 -17.770 -17.214 1.00 92.69 196 ASP A C 1
ATOM 1643 O O . ASP A 1 196 ? 13.667 -16.947 -16.360 1.00 92.69 196 ASP A O 1
ATOM 1647 N N . LYS A 1 197 ? 13.135 -18.497 -17.910 1.00 88.00 197 LYS A N 1
ATOM 1648 C CA . LYS A 1 197 ? 11.693 -18.446 -17.662 1.00 88.00 197 LYS A CA 1
ATOM 1649 C C . LYS A 1 197 ? 11.363 -19.001 -16.282 1.00 88.00 197 LYS A C 1
ATOM 1651 O O . LYS A 1 197 ? 11.928 -20.003 -15.839 1.00 88.00 197 LYS A O 1
ATOM 1656 N N . SER A 1 198 ? 10.400 -18.377 -15.618 1.00 85.12 198 SER A N 1
ATOM 1657 C CA . SER A 1 198 ? 9.838 -18.901 -14.378 1.00 85.12 198 SER A CA 1
ATOM 1658 C C . SER A 1 198 ? 8.969 -20.136 -14.640 1.00 85.12 198 SER A C 1
ATOM 1660 O O . SER A 1 198 ? 8.431 -20.318 -15.729 1.00 85.12 198 SER A O 1
ATOM 1662 N N . GLN A 1 199 ? 8.750 -20.961 -13.611 1.00 89.06 199 GLN A N 1
ATOM 1663 C CA . GLN A 1 199 ? 7.837 -22.114 -13.691 1.00 89.06 199 GLN A CA 1
ATOM 1664 C C . GLN A 1 199 ? 6.377 -21.729 -13.995 1.00 89.06 199 GLN A C 1
ATOM 1666 O O . GLN A 1 199 ? 5.584 -22.597 -14.336 1.00 89.06 199 GLN A O 1
ATOM 1671 N N . PHE A 1 200 ? 6.018 -20.449 -13.863 1.00 82.94 200 PHE A N 1
ATOM 1672 C CA . PHE A 1 200 ? 4.687 -19.928 -14.184 1.00 82.94 200 PHE A CA 1
ATOM 1673 C C . PHE A 1 200 ? 4.554 -19.475 -15.648 1.00 82.94 200 PHE A C 1
ATOM 1675 O O . PHE A 1 200 ? 3.464 -19.095 -16.064 1.00 82.94 200 PHE A O 1
ATOM 1682 N N . GLU A 1 201 ? 5.652 -19.477 -16.411 1.00 78.44 201 GLU A N 1
ATOM 1683 C CA . GLU A 1 201 ? 5.715 -19.094 -17.832 1.00 78.44 201 GLU A CA 1
ATOM 1684 C C . GLU A 1 201 ? 5.946 -20.298 -18.763 1.00 78.44 201 GLU A C 1
ATOM 1686 O O . GLU A 1 201 ? 6.178 -20.111 -19.964 1.00 78.44 201 GLU A O 1
ATOM 1691 N N . LEU A 1 202 ? 5.945 -21.511 -18.199 1.00 66.69 202 LEU A N 1
ATOM 1692 C CA . LEU A 1 202 ? 6.081 -22.781 -18.914 1.00 66.69 202 LEU A CA 1
ATOM 1693 C C . LEU A 1 202 ? 4.715 -23.356 -19.290 1.00 66.69 202 LEU A C 1
ATOM 1695 O O . LEU A 1 202 ? 3.791 -23.281 -18.449 1.00 66.69 202 LEU A O 1
#

Nearest PDB structures (foldseek):
  7s6n-assembly1_B  TM=5.396E-01  e=8.222E-03  Danio rerio
  7s6n-assembly1_A  TM=4.009E-01  e=9.253E-03  Danio rerio

Sequence (202 aa):
MYLIQDVKPDDFFVNGQPRLLAVYEALVPWSSFSKVYFNNVEVLYRHFSNKKALKQSPFKFFNFKYGQLVLKNILLFPWKITGYYNQHTPVPIKKSTLIHLWNVEEDIFVQTSKHKFRDYNTDINHYLLCYWQIESNDFQPSTKNFGKSISITAVDQLPKLLSKKKTKLLCVNDDMAMTENDLEKFSKILSNRYPDKSQFEL

Radius of gyration: 18.32 Å; Cα contacts (8 Å, |Δi|>4): 268; chains: 1; bounding box: 44×41×50 Å

Solvent-accessible surface area (backbone atoms only — not comparable to full-atom values): 11646 Å² total; per-residue (Å²): 114,45,77,63,45,95,80,56,72,68,76,38,32,56,95,89,22,29,38,40,70,60,31,48,28,79,80,62,86,84,48,69,68,41,38,24,57,47,44,27,41,54,60,47,43,78,78,48,70,72,53,60,29,46,76,77,38,47,68,53,40,68,28,75,52,42,48,80,51,32,53,40,36,64,69,50,54,89,54,64,85,54,42,60,58,74,68,66,53,95,74,56,75,59,69,68,54,53,54,51,48,42,71,78,44,39,67,56,52,56,52,42,70,68,48,91,62,89,46,48,90,69,22,60,56,76,63,40,55,51,52,49,29,47,59,69,55,51,49,39,71,33,50,60,54,40,42,42,55,45,49,39,78,51,44,88,53,44,70,68,48,64,69,35,86,68,32,29,35,38,20,66,37,84,53,96,85,54,49,72,65,40,52,53,52,44,49,54,55,46,47,73,73,49,74,69,79,54,87,88,75,110